Protein AF-0000000076654495 (afdb_homodimer)

InterPro domains:
  IPR011051 RmlC-like cupin domain superfamily [SSF51182] (75-151)
  IPR013096 Cupin 2, conserved barrel [PF07883] (81-146)
  IPR014710 RmlC-like jelly roll fold [G3DSA:2.60.120.10] (41-167)
  IPR047142 Oryzines biosynthesis cluster protein J/Cupin-domain-containing oxidoreductase virC-like [PTHR36156] (10-165)

Organism: Fusarium proliferatum (strain ET1) (NCBI:txid1227346)

Secondary structure (DSSP, 8-state):
----------EEEEEEE-TTS-EEEEEEEE-PPB-TT-TTS-EEEEEEEESBSSBPTTS-----TT------TBSEEEEEEEE-TT-EEEEEE-SEEEEEEEEESEEEEEETTS-EEEEETT-EEEEES-EEEEE--SSS-EEEEEEEEEBPPEE-TTS-EE------/----------EEEEEEE-TTS-EEEEEEEE-PPB-TT-TTS-EEEEEEEESBSSBPTTS-----TT------TBSEEEEEEEE-TT-EEEEEE-SEEEEEEEEESEEEEEETTS-EEEEETT-EEEEES-EEEEE--SSS-EEEEEEEEEBPPEE-TTS-EE------

Solvent-accessible surface area (backbone atoms only — not comparable to full-atom values): 17540 Å² total; per-residue (Å²): 124,77,76,77,79,61,74,69,49,47,46,37,45,36,40,29,61,51,89,86,66,43,23,40,74,48,87,70,43,65,47,69,47,32,41,93,65,39,73,77,31,48,24,32,31,63,77,48,76,38,70,41,44,46,29,71,55,79,59,84,80,80,85,60,80,78,53,80,91,70,55,33,54,35,12,31,27,33,35,35,43,32,34,24,53,72,31,72,43,72,75,29,18,50,54,26,37,32,41,33,36,27,70,34,47,39,37,34,43,34,31,77,65,67,55,70,46,78,46,40,53,67,23,35,35,44,39,32,39,40,41,30,27,40,34,19,86,46,89,47,52,20,34,34,40,37,41,29,31,10,20,50,79,52,62,43,91,87,63,52,65,63,67,67,48,61,87,129,123,77,76,77,80,62,75,70,48,47,45,38,43,35,40,28,60,49,88,86,66,44,22,40,75,47,85,68,44,64,46,69,49,30,42,91,66,40,73,76,30,49,26,31,30,63,78,49,76,37,70,40,44,45,29,72,56,80,60,82,79,79,84,58,79,78,52,81,93,72,56,32,56,34,12,30,26,33,34,35,43,31,33,23,54,72,30,70,44,72,75,30,18,51,55,26,37,34,41,34,38,26,70,33,46,40,38,34,45,34,30,77,65,67,55,72,44,80,46,41,53,67,25,33,36,44,38,32,40,40,41,31,27,40,35,20,85,47,89,48,54,19,33,35,38,36,40,29,30,8,21,51,79,50,62,43,90,87,63,51,65,63,68,68,48,62,86,128

Nearest PDB structures (foldseek):
  3es1-assembly1_A-2  TM=8.791E-01  e=3.802E-15  Novosphingobium aromaticivorans DSM 12444
  8x0v-assembly1_B  TM=8.809E-01  e=4.287E-14  Stachybotrys sp.
  8awo-assembly1_B  TM=8.068E-01  e=1.488E-06  Thermotoga maritima
  8awn-assembly1_A-2  TM=7.839E-01  e=9.451E-07  Thermotoga maritima
  4b29-assembly1_A  TM=6.593E-01  e=8.877E-05  Roseovarius nubinhibens ISM

Radius of gyration: 19.25 Å; Cα contacts (8 Å, |Δi|>4): 993; chains: 2; bounding box: 53×47×50 Å

Sequence (336 aa):
MASQISNSSPRLVRTTHDENGTSIFVPDTNVTPFQPFGPQGSGFNVFDVRQSVPVNNTDSVPSFENSLPRCPPKGSLFCMTQIQPGGKAPMHRTKSLDYAVVLSGEIVLGLDGGEERTVKQGEVIVQRGVNHSWENRGDVTCQIIFAMIGAETITLKDGTELEETVFQMASQISNSSPRLVRTTHDENGTSIFVPDTNVTPFQPFGPQGSGFNVFDVRQSVPVNNTDSVPSFENSLPRCPPKGSLFCMTQIQPGGKAPMHRTKSLDYAVVLSGEIVLGLDGGEERTVKQGEVIVQRGVNHSWENRGDVTCQIIFAMIGAETITLKDGTELEETVFQ

pLDDT: mean 92.4, std 10.88, range [29.44, 98.88]

Foldseek 3Di:
DQPPAFDFFDKDWDWAADPVRHIDTDDIDGFDWQDPPDGQAKTKGWRAAAQAPVGDRHDDGDDDPNDDDAHHQHIKTKMKMKGAAFYKDDWWWHQWWKKKAKQAAWKWKAAPVGDIDIHHHGGIDGDHRGGIMIGRNDSHIIMMIIMTHRHDFDADPVGDTDDTGHDD/DQPPAFDFFDKDWDWAADPVRHIDTDDIDGFDWQDPPDGQAKTKGWRAAAQAPVGDRHDDGDDDPNDDDAHHQHIKTKMKIKGAAFYKDDWWWHQWWKKKAKQAAWKWKAAPVGDIDIHHHGGIDGDHRGGIMIGRNDSHIIMMIIMTHRHDFDADPVGDTDDTGHDD

Structure (mmCIF, N/CA/C/O backbone):
data_AF-0000000076654495-model_v1
#
loop_
_entity.id
_entity.type
_entity.pdbx_description
1 polymer 'Cupin type-2 domain-containing protein'
#
loop_
_atom_site.group_PDB
_atom_site.id
_atom_site.type_symbol
_atom_site.label_atom_id
_atom_site.label_alt_id
_atom_site.label_comp_id
_atom_site.label_asym_id
_atom_site.label_entity_id
_atom_site.label_seq_id
_atom_site.pdbx_PDB_ins_code
_atom_site.Cartn_x
_atom_site.Cartn_y
_atom_site.Cartn_z
_atom_site.occupancy
_atom_site.B_iso_or_equiv
_atom_site.auth_seq_id
_atom_site.auth_comp_id
_atom_site.auth_asym_id
_atom_site.auth_atom_id
_atom_site.pdbx_PDB_model_num
ATOM 1 N N . MET A 1 1 ? 17.609 -16.781 21.328 1 29.44 1 MET A N 1
ATOM 2 C CA . MET A 1 1 ? 16.188 -17.031 21.609 1 29.44 1 MET A CA 1
ATOM 3 C C . MET A 1 1 ? 15.406 -17.172 20.297 1 29.44 1 MET A C 1
ATOM 5 O O . MET A 1 1 ? 15.648 -16.453 19.344 1 29.44 1 MET A O 1
ATOM 9 N N . ALA A 1 2 ? 14.992 -18.219 19.938 1 37.16 2 ALA A N 1
ATOM 10 C CA . ALA A 1 2 ? 14.273 -18.453 18.688 1 37.16 2 ALA A CA 1
ATOM 11 C C . ALA A 1 2 ? 13.281 -17.328 18.406 1 37.16 2 ALA A C 1
ATOM 13 O O . ALA A 1 2 ? 12.469 -16.984 19.281 1 37.16 2 ALA A O 1
ATOM 14 N N . SER A 1 3 ? 13.523 -16.344 17.719 1 47.88 3 SER A N 1
ATOM 15 C CA . SER A 1 3 ? 12.594 -15.25 17.453 1 47.88 3 SER A CA 1
ATOM 16 C C . SER A 1 3 ? 11.156 -15.75 17.375 1 47.88 3 SER A C 1
ATOM 18 O O . SER A 1 3 ? 10.859 -16.688 16.656 1 47.88 3 SER A O 1
ATOM 20 N N . GLN A 1 4 ? 10.547 -15.781 18.5 1 54.72 4 GLN A N 1
ATOM 21 C CA . GLN A 1 4 ? 9.188 -16.281 18.641 1 54.72 4 GLN A CA 1
ATOM 22 C C . GLN A 1 4 ? 8.344 -15.922 17.422 1 54.72 4 GLN A C 1
ATOM 24 O O . GLN A 1 4 ? 8.266 -14.758 17.031 1 54.72 4 GLN A O 1
ATOM 29 N N . ILE A 1 5 ? 8.062 -16.984 16.516 1 62.31 5 ILE A N 1
ATOM 30 C CA . ILE A 1 5 ? 7.199 -16.953 15.336 1 62.31 5 ILE A CA 1
ATOM 31 C C . ILE A 1 5 ? 5.793 -16.516 15.734 1 62.31 5 ILE A C 1
ATOM 33 O O . ILE A 1 5 ? 5.125 -17.203 16.516 1 62.31 5 ILE A O 1
ATOM 37 N N . SER A 1 6 ? 5.527 -15.258 15.805 1 77.44 6 SER A N 1
ATOM 38 C CA . SER A 1 6 ? 4.148 -14.867 16.062 1 77.44 6 SER A CA 1
ATOM 39 C C . SER A 1 6 ? 3.688 -13.789 15.078 1 77.44 6 SER A C 1
ATOM 41 O O . SER A 1 6 ? 4.512 -13.086 14.492 1 77.44 6 SER A O 1
ATOM 43 N N . ASN A 1 7 ? 2.379 -13.898 14.781 1 87.56 7 ASN A N 1
ATOM 44 C CA . ASN A 1 7 ? 1.748 -12.836 14 1 87.56 7 ASN A CA 1
ATOM 45 C C . ASN A 1 7 ? 1.621 -11.547 14.797 1 87.56 7 ASN A C 1
ATOM 47 O O . ASN A 1 7 ? 1.26 -11.57 15.977 1 87.56 7 ASN A O 1
ATOM 51 N N . SER A 1 8 ? 1.999 -10.477 14.219 1 91.75 8 SER A N 1
ATOM 52 C CA . SER A 1 8 ? 1.951 -9.18 14.883 1 91.75 8 SER A CA 1
ATOM 53 C C . SER A 1 8 ? 0.6 -8.508 14.688 1 91.75 8 SER A C 1
ATOM 55 O O . SER A 1 8 ? -0.154 -8.867 13.781 1 91.75 8 SER A O 1
ATOM 57 N N . SER A 1 9 ? 0.285 -7.637 15.586 1 94.5 9 SER A N 1
ATOM 58 C CA . SER A 1 9 ? -0.872 -6.75 15.516 1 94.5 9 SER A CA 1
ATOM 59 C C . SER A 1 9 ? -0.443 -5.297 15.328 1 94.5 9 SER A C 1
ATOM 61 O O . SER A 1 9 ? -0.328 -4.551 16.297 1 94.5 9 SER A O 1
ATOM 63 N N . PRO A 1 10 ? -0.268 -4.867 14.117 1 96.06 10 PRO A N 1
ATOM 64 C CA . PRO A 1 10 ? 0.253 -3.516 13.891 1 96.06 10 PRO A CA 1
ATOM 65 C C . PRO A 1 10 ? -0.703 -2.426 14.367 1 96.06 10 PRO A C 1
ATOM 67 O O . PRO A 1 10 ? -1.923 -2.602 14.312 1 96.06 10 PRO A O 1
ATOM 70 N N . ARG A 1 11 ? -0.113 -1.319 14.82 1 97.75 11 ARG A N 1
ATOM 71 C CA . ARG A 1 11 ? -0.888 -0.117 15.109 1 97.75 11 ARG A CA 1
ATOM 72 C C . ARG A 1 11 ? -1.428 0.509 13.828 1 97.75 11 ARG A C 1
ATOM 74 O O . ARG A 1 11 ? -0.693 0.664 12.852 1 97.75 11 ARG A O 1
ATOM 81 N N . LEU A 1 12 ? -2.727 0.824 13.852 1 96.81 12 LEU A N 1
ATOM 82 C CA . LEU A 1 12 ? -3.404 1.521 12.766 1 96.81 12 LEU A CA 1
ATOM 83 C C . LEU A 1 12 ? -3.773 2.941 13.18 1 96.81 12 LEU A C 1
ATOM 85 O O . LEU A 1 12 ? -4.488 3.143 14.164 1 96.81 12 LEU A O 1
ATOM 89 N N . VAL A 1 13 ? -3.221 3.916 12.484 1 98.06 13 VAL A N 1
ATOM 90 C CA . VAL A 1 13 ? -3.59 5.32 12.625 1 98.06 13 VAL A CA 1
ATOM 91 C C . VAL A 1 13 ? -4.582 5.703 11.523 1 98.06 13 VAL A C 1
ATOM 93 O O . VAL A 1 13 ? -4.285 5.566 10.336 1 98.06 13 VAL A O 1
ATOM 96 N N . ARG A 1 14 ? -5.758 6.125 11.891 1 97.06 14 ARG A N 1
ATOM 97 C CA . ARG A 1 14 ? -6.785 6.535 10.945 1 97.06 14 ARG A CA 1
ATOM 98 C C . ARG A 1 14 ? -7.16 8 11.141 1 97.06 14 ARG A C 1
ATOM 100 O O . ARG A 1 14 ? -7.293 8.461 12.273 1 97.06 14 ARG A O 1
ATOM 107 N N . THR A 1 15 ? -7.328 8.742 10.023 1 97.69 15 THR A N 1
ATOM 108 C CA . THR A 1 15 ? -7.766 10.125 10.086 1 97.69 15 THR A CA 1
ATOM 109 C C . THR A 1 15 ? -9.156 10.289 9.484 1 97.69 15 THR A C 1
ATOM 111 O O . THR A 1 15 ? -9.609 9.438 8.711 1 97.69 15 THR A O 1
ATOM 114 N N . THR A 1 16 ? -9.789 11.273 9.891 1 96.12 16 THR A N 1
ATOM 115 C CA . THR A 1 16 ? -11.102 11.648 9.383 1 96.12 16 THR A CA 1
ATOM 116 C C . THR A 1 16 ? -11.359 13.141 9.602 1 96.12 16 THR A C 1
ATOM 118 O O . THR A 1 16 ? -10.422 13.922 9.766 1 96.12 16 THR A O 1
ATOM 121 N N . HIS A 1 17 ? -12.602 13.523 9.477 1 96.06 17 HIS A N 1
ATOM 122 C CA . HIS A 1 17 ? -13.008 14.906 9.703 1 96.06 17 HIS A CA 1
ATOM 123 C C . HIS A 1 17 ? -14.086 14.992 10.781 1 96.06 17 HIS A C 1
ATOM 125 O O . HIS A 1 17 ? -14.906 14.086 10.914 1 96.06 17 HIS A O 1
ATOM 131 N N . ASP A 1 18 ? -14.086 16.078 11.453 1 94.5 18 ASP A N 1
ATOM 132 C CA . ASP A 1 18 ? -15.242 16.359 12.297 1 94.5 18 ASP A CA 1
ATOM 133 C C . ASP A 1 18 ? -16.344 17.062 11.508 1 94.5 18 ASP A C 1
ATOM 135 O O . ASP A 1 18 ? -16.234 17.219 10.281 1 94.5 18 ASP A O 1
ATOM 139 N N . GLU A 1 19 ? -17.359 17.469 12.141 1 91.56 19 GLU A N 1
ATOM 140 C CA . GLU A 1 19 ? -18.547 18.016 11.477 1 91.56 19 GLU A CA 1
ATOM 141 C C . GLU A 1 19 ? -18.219 19.328 10.773 1 91.56 19 GLU A C 1
ATOM 143 O O . GLU A 1 19 ? -18.922 19.734 9.836 1 91.56 19 GLU A O 1
ATOM 148 N N . ASN A 1 20 ? -17.188 20.047 11.211 1 92.75 20 ASN A N 1
ATOM 149 C CA . ASN A 1 20 ? -16.812 21.344 10.641 1 92.75 20 ASN A CA 1
ATOM 150 C C . ASN A 1 20 ? -15.781 21.188 9.531 1 92.75 20 ASN A C 1
ATOM 152 O O . ASN A 1 20 ? -15.312 22.188 8.977 1 92.75 20 ASN A O 1
ATOM 156 N N . GLY A 1 21 ? -15.336 19.984 9.258 1 94.19 21 GLY A N 1
ATOM 157 C CA . GLY A 1 21 ? -14.359 19.75 8.203 1 94.19 21 GLY A CA 1
ATOM 158 C C . GLY A 1 21 ? -12.93 19.781 8.703 1 94.19 21 GLY A C 1
ATOM 159 O O . GLY A 1 21 ? -11.984 19.703 7.91 1 94.19 21 GLY A O 1
ATOM 160 N N . THR A 1 22 ? -12.82 19.953 10.031 1 96.38 22 THR A N 1
ATOM 161 C CA . THR A 1 22 ? -11.492 19.891 10.633 1 96.38 22 THR A CA 1
ATOM 162 C C . THR A 1 22 ? -10.961 18.469 10.633 1 96.38 22 THR A C 1
ATOM 164 O O . THR A 1 22 ? -11.695 17.516 10.93 1 96.38 22 THR A O 1
ATOM 167 N N . SER A 1 23 ? -9.68 18.281 10.242 1 97.81 23 SER A N 1
ATOM 168 C CA . SER A 1 23 ? -9.062 16.953 10.242 1 97.81 23 SER A CA 1
ATOM 169 C C . SER A 1 23 ? -8.773 16.484 11.664 1 97.81 23 SER A C 1
ATOM 171 O O . SER A 1 23 ? -8.203 17.219 12.469 1 97.81 23 SER A O 1
ATOM 173 N N . ILE A 1 24 ? -9.148 15.273 11.922 1 97.31 24 ILE A N 1
ATOM 174 C CA . ILE A 1 24 ? -8.93 14.711 13.25 1 97.31 24 ILE A CA 1
ATOM 175 C C . ILE A 1 24 ? -8.484 13.258 13.125 1 97.31 24 ILE A C 1
ATOM 177 O O . ILE A 1 24 ? -8.617 12.648 12.055 1 97.31 24 ILE A O 1
ATOM 181 N N . PHE A 1 25 ? -7.895 12.742 14.25 1 97.5 25 PHE A N 1
ATOM 182 C CA . PHE A 1 25 ? -7.57 11.32 14.328 1 97.5 25 PHE A CA 1
ATOM 183 C C . PHE A 1 25 ? -8.742 10.531 14.906 1 97.5 25 PHE A C 1
ATOM 185 O O . PHE A 1 25 ? -9.43 11 15.812 1 97.5 25 PHE A O 1
ATOM 192 N N . VAL A 1 26 ? -8.938 9.375 14.344 1 93.62 26 VAL A N 1
ATOM 193 C CA . VAL A 1 26 ? -9.695 8.336 15.031 1 93.62 26 VAL A CA 1
ATOM 194 C C . VAL A 1 26 ? -8.812 7.645 16.062 1 93.62 26 VAL A C 1
ATOM 196 O O . VAL A 1 26 ? -7.59 7.594 15.914 1 93.62 26 VAL A O 1
ATOM 199 N N . PRO A 1 27 ? -9.438 7.211 17.219 1 93.5 27 PRO A N 1
ATOM 200 C CA . PRO A 1 27 ? -8.586 6.496 18.172 1 93.5 27 PRO A CA 1
ATOM 201 C C . PRO A 1 27 ? -7.816 5.348 17.531 1 93.5 27 PRO A C 1
ATOM 203 O O . PRO A 1 27 ? -8.391 4.547 16.797 1 93.5 27 PRO A O 1
ATOM 206 N N . ASP A 1 28 ? -6.527 5.301 17.859 1 95.44 28 ASP A N 1
ATOM 207 C CA . ASP A 1 28 ? -5.668 4.27 17.297 1 95.44 28 ASP A CA 1
ATOM 208 C C . ASP A 1 28 ? -6.105 2.879 17.75 1 95.44 28 ASP A C 1
ATOM 210 O O . ASP A 1 28 ? -6.633 2.719 18.859 1 95.44 28 ASP A O 1
ATOM 214 N N . THR A 1 29 ? -5.887 1.974 16.875 1 93.38 29 THR A N 1
ATOM 215 C CA . THR A 1 29 ? -6.152 0.585 17.234 1 93.38 29 THR A CA 1
ATOM 216 C C . THR A 1 29 ? -4.98 -0.309 16.844 1 93.38 29 THR A C 1
ATOM 218 O O . THR A 1 29 ? -4.188 0.044 15.961 1 93.38 29 THR A O 1
ATOM 221 N N . ASN A 1 30 ? -4.789 -1.384 17.625 1 95.38 30 ASN A N 1
ATOM 222 C CA . ASN A 1 30 ? -3.959 -2.5 17.172 1 95.38 30 ASN A CA 1
ATOM 223 C C . ASN A 1 30 ? -4.793 -3.578 16.484 1 95.38 30 ASN A C 1
ATOM 225 O O . ASN A 1 30 ? -5.715 -4.133 17.094 1 95.38 30 ASN A O 1
ATOM 229 N N . VAL A 1 31 ? -4.527 -3.828 15.242 1 94.06 31 VAL A N 1
ATOM 230 C CA . VAL A 1 31 ? -5.379 -4.727 14.469 1 94.06 31 VAL A CA 1
ATOM 231 C C . VAL A 1 31 ? -4.918 -6.172 14.664 1 94.06 31 VAL A C 1
ATOM 233 O O . VAL A 1 31 ? -3.832 -6.547 14.227 1 94.06 31 VAL A O 1
ATOM 236 N N . THR A 1 32 ? -5.734 -7.004 15.289 1 92.06 32 THR A N 1
ATOM 237 C CA . THR A 1 32 ? -5.438 -8.414 15.531 1 92.06 32 THR A CA 1
ATOM 238 C C . THR A 1 32 ? -5.574 -9.227 14.242 1 92.06 32 THR A C 1
ATOM 240 O O . THR A 1 32 ? -6.543 -9.062 13.5 1 92.06 32 THR A O 1
ATOM 243 N N . PRO A 1 33 ? -4.586 -10.047 13.992 1 92.56 33 PRO A N 1
ATOM 244 C CA . PRO A 1 33 ? -4.672 -10.844 12.766 1 92.56 33 PRO A CA 1
ATOM 245 C C . PRO A 1 33 ? -5.719 -11.953 12.859 1 92.56 33 PRO A C 1
ATOM 247 O O . PRO A 1 33 ? -5.91 -12.539 13.93 1 92.56 33 PRO A O 1
ATOM 250 N N . PHE A 1 34 ? -6.445 -12.133 11.75 1 92.44 34 PHE A N 1
ATOM 251 C CA . PHE A 1 34 ? -7.219 -13.352 11.547 1 92.44 34 PHE A CA 1
ATOM 252 C C . PHE A 1 34 ? -6.297 -14.539 11.266 1 92.44 34 PHE A C 1
ATOM 254 O O . PHE A 1 34 ? -5.508 -14.5 10.32 1 92.44 34 PHE A O 1
ATOM 261 N N . GLN A 1 35 ? -6.312 -15.594 12.039 1 89.62 35 GLN A N 1
ATOM 262 C CA . GLN A 1 35 ? -5.41 -16.734 11.953 1 89.62 35 GLN A CA 1
ATOM 263 C C . GLN A 1 35 ? -6.188 -18.047 11.852 1 89.62 35 GLN A C 1
ATOM 265 O O . GLN A 1 35 ? -6.172 -18.859 12.781 1 89.62 35 GLN A O 1
ATOM 270 N N . PRO A 1 36 ? -6.742 -18.297 10.688 1 85.31 36 PRO A N 1
ATOM 271 C CA . PRO A 1 36 ? -7.609 -19.469 10.539 1 85.31 36 PRO A CA 1
ATOM 272 C C . PRO A 1 36 ? -6.844 -20.781 10.633 1 85.31 36 PRO A C 1
ATOM 274 O O . PRO A 1 36 ? -7.449 -21.844 10.844 1 85.31 36 PRO A O 1
ATOM 277 N N . PHE A 1 37 ? -5.574 -20.812 10.516 1 83.5 37 PHE A N 1
ATOM 278 C CA . PHE A 1 37 ? -4.762 -22.016 10.555 1 83.5 37 PHE A CA 1
ATOM 279 C C . PHE A 1 37 ? -3.973 -22.094 11.859 1 83.5 37 PHE A C 1
ATOM 281 O O . PHE A 1 37 ? -2.922 -22.734 11.914 1 83.5 37 PHE A O 1
ATOM 288 N N . GLY A 1 38 ? -4.379 -21.359 12.797 1 82.38 38 GLY A N 1
ATOM 289 C CA . GLY A 1 38 ? -3.684 -21.328 14.078 1 82.38 38 GLY A CA 1
ATOM 290 C C . GLY A 1 38 ? -2.57 -20.297 14.133 1 82.38 38 GLY A C 1
ATOM 291 O O . GLY A 1 38 ? -2.246 -19.672 13.117 1 82.38 38 GLY A O 1
ATOM 292 N N . PRO A 1 39 ? -1.98 -20.141 15.328 1 77.12 39 PRO A N 1
ATOM 293 C CA . PRO A 1 39 ? -0.997 -19.078 15.523 1 77.12 39 PRO A CA 1
ATOM 294 C C . PRO A 1 39 ? 0.302 -19.312 14.758 1 77.12 39 PRO A C 1
ATOM 296 O O . PRO A 1 39 ? 1.087 -18.375 14.562 1 77.12 39 PRO A O 1
ATOM 299 N N . GLN A 1 40 ? 0.467 -20.516 14.344 1 79.06 40 GLN A N 1
ATOM 300 C CA . GLN A 1 40 ? 1.69 -20.859 13.625 1 79.06 40 GLN A CA 1
ATOM 301 C C . GLN A 1 40 ? 1.467 -20.812 12.109 1 79.06 40 GLN A C 1
ATOM 303 O O . GLN A 1 40 ? 2.41 -20.969 11.336 1 79.06 40 GLN A O 1
ATOM 308 N N . GLY A 1 41 ? 0.217 -20.516 11.773 1 85.88 41 GLY A N 1
ATOM 309 C CA . GLY A 1 41 ? -0.095 -20.391 10.359 1 85.88 41 GLY A CA 1
ATOM 310 C C . GLY A 1 41 ? -0.107 -18.953 9.883 1 85.88 41 GLY A C 1
ATOM 311 O O . GLY A 1 41 ? 0.258 -18.047 10.625 1 85.88 41 GLY A O 1
ATOM 312 N N . SER A 1 42 ? -0.441 -18.781 8.648 1 89.12 42 SER A N 1
ATOM 313 C CA . SER A 1 42 ? -0.515 -17.438 8.07 1 89.12 42 SER A CA 1
ATOM 314 C C . SER A 1 42 ? -1.578 -16.594 8.758 1 89.12 42 SER A C 1
ATOM 316 O O . SER A 1 42 ? -2.627 -17.109 9.156 1 89.12 42 SER A O 1
ATOM 318 N N . GLY A 1 43 ? -1.285 -15.406 9.062 1 93.38 43 GLY A N 1
ATOM 319 C CA . GLY A 1 43 ? -2.209 -14.43 9.625 1 93.38 43 GLY A CA 1
ATOM 320 C C . GLY A 1 43 ? -2.561 -13.32 8.656 1 93.38 43 GLY A C 1
ATOM 321 O O . GLY A 1 43 ? -1.756 -12.961 7.797 1 93.38 43 GLY A O 1
ATOM 322 N N . PHE A 1 44 ? -3.75 -12.805 8.844 1 94.31 44 PHE A N 1
ATOM 323 C CA . PHE A 1 44 ? -4.25 -11.758 7.957 1 94.31 44 PHE A CA 1
ATOM 324 C C . PHE A 1 44 ? -4.789 -10.578 8.758 1 94.31 44 PHE A C 1
ATOM 326 O O . PHE A 1 44 ? -5.602 -10.758 9.664 1 94.31 44 PHE A O 1
ATOM 333 N N . ASN A 1 45 ? -4.316 -9.414 8.531 1 94.75 45 ASN A N 1
ATOM 334 C CA . ASN A 1 45 ? -4.867 -8.172 9.047 1 94.75 45 ASN A CA 1
ATOM 335 C C . ASN A 1 45 ? -5.582 -7.371 7.961 1 94.75 45 ASN A C 1
ATOM 337 O O . ASN A 1 45 ? -5.004 -7.094 6.91 1 94.75 45 ASN A O 1
ATOM 341 N N . VAL A 1 46 ? -6.828 -7.051 8.133 1 95.94 46 VAL A N 1
ATOM 342 C CA . VAL A 1 46 ? -7.539 -6.156 7.227 1 95.94 46 VAL A CA 1
ATOM 343 C C . VAL A 1 46 ? -7.672 -4.773 7.863 1 95.94 46 VAL A C 1
ATOM 345 O O . VAL A 1 46 ? -8.219 -4.637 8.961 1 95.94 46 VAL A O 1
ATOM 348 N N . PHE A 1 47 ? -7.188 -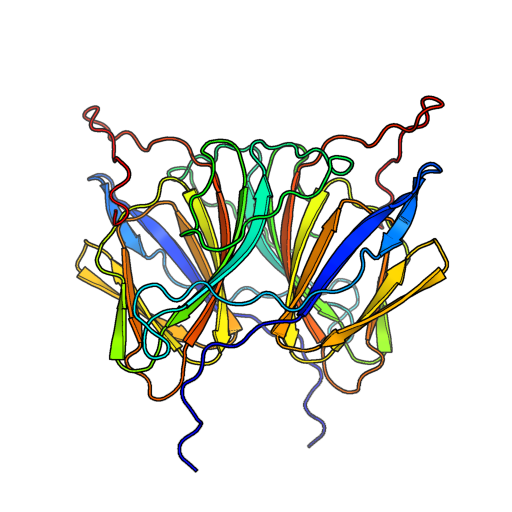3.75 7.191 1 95.62 47 PHE A N 1
ATOM 349 C CA . PHE A 1 47 ? -7.141 -2.406 7.758 1 95.62 47 PHE A CA 1
ATOM 350 C C . PHE A 1 47 ? -8.289 -1.557 7.227 1 95.62 47 PHE A C 1
ATOM 352 O O . PHE A 1 47 ? -8.789 -0.667 7.922 1 95.62 47 PHE A O 1
ATOM 359 N N . ASP A 1 48 ? -8.711 -1.759 5.961 1 95.94 48 ASP A N 1
ATOM 360 C CA . ASP A 1 48 ? -9.758 -0.962 5.328 1 95.94 48 ASP A CA 1
ATOM 361 C C . ASP A 1 48 ? -10.312 -1.663 4.09 1 95.94 48 ASP A C 1
ATOM 363 O O . ASP A 1 48 ? -9.57 -2.35 3.379 1 95.94 48 ASP A O 1
ATOM 367 N N . VAL A 1 49 ? -11.562 -1.534 3.82 1 95.81 49 VAL A N 1
ATOM 368 C CA . VAL A 1 49 ? -12.234 -2.027 2.621 1 95.81 49 VAL A CA 1
ATOM 369 C C . VAL A 1 49 ? -13.164 -0.951 2.07 1 95.81 49 VAL A C 1
ATOM 371 O O . VAL A 1 49 ? -13.961 -0.375 2.812 1 95.81 49 VAL A O 1
ATOM 374 N N . ARG A 1 50 ? -13.023 -0.672 0.802 1 96.19 50 ARG A N 1
ATOM 375 C CA . ARG A 1 50 ? -13.93 0.242 0.114 1 96.19 50 ARG A CA 1
ATOM 376 C C . ARG A 1 50 ? -14.602 -0.441 -1.071 1 96.19 50 ARG A C 1
ATOM 378 O O . ARG A 1 50 ? -13.938 -1.104 -1.871 1 96.19 50 ARG A O 1
ATOM 385 N N . GLN A 1 51 ? -15.891 -0.174 -1.232 1 95.06 51 GLN A N 1
ATOM 386 C CA . GLN A 1 51 ? -16.688 -0.933 -2.193 1 95.06 51 GLN A CA 1
ATOM 387 C C . GLN A 1 51 ? -16.531 -0.359 -3.6 1 95.06 51 GLN A C 1
ATOM 389 O O . GLN A 1 51 ? -16.766 -1.061 -4.59 1 95.06 51 GLN A O 1
ATOM 394 N N . SER A 1 52 ? -16.219 0.906 -3.633 1 96.75 52 SER A N 1
ATOM 395 C CA . SER A 1 52 ? -16.109 1.543 -4.941 1 96.75 52 SER A CA 1
ATOM 396 C C . SER A 1 52 ? -15.094 2.676 -4.922 1 96.75 52 SER A C 1
ATOM 398 O O . SER A 1 52 ? -14.758 3.197 -3.857 1 96.75 52 SER A O 1
ATOM 400 N N . VAL A 1 53 ? -14.555 3.014 -6.039 1 98.25 53 VAL A N 1
ATOM 401 C CA . VAL A 1 53 ? -13.688 4.156 -6.309 1 98.25 53 VAL A CA 1
ATOM 402 C C . VAL A 1 53 ? -14.328 5.051 -7.367 1 98.25 53 VAL A C 1
ATOM 404 O O . VAL A 1 53 ? -14.75 4.57 -8.422 1 98.25 53 VAL A O 1
ATOM 407 N N . PRO A 1 54 ? -14.484 6.32 -7.176 1 98.25 54 PRO A N 1
ATOM 408 C CA . PRO A 1 54 ? -13.898 7.078 -6.07 1 98.25 54 PRO A CA 1
ATOM 409 C C . PRO A 1 54 ? -14.547 6.758 -4.723 1 98.25 54 PRO A C 1
ATOM 411 O O . PRO A 1 54 ? -15.742 6.453 -4.664 1 98.25 54 PRO A O 1
ATOM 414 N N . VAL A 1 55 ? -13.734 6.867 -3.68 1 97.69 55 VAL A N 1
ATOM 415 C CA . VAL A 1 55 ? -14.18 6.512 -2.336 1 97.69 55 VAL A CA 1
ATOM 416 C C . VAL A 1 55 ? -14.875 7.707 -1.686 1 97.69 55 VAL A C 1
ATOM 418 O O . VAL A 1 55 ? -14.633 8.852 -2.07 1 97.69 55 VAL A O 1
ATOM 421 N N . ASN A 1 56 ? -15.75 7.363 -0.791 1 96 56 ASN A N 1
ATOM 422 C CA . ASN A 1 56 ? -16.297 8.352 0.128 1 96 56 ASN A CA 1
ATOM 423 C C . ASN A 1 56 ? -15.508 8.414 1.429 1 96 56 ASN A C 1
ATOM 425 O O . ASN A 1 56 ? -15.5 7.453 2.201 1 96 56 ASN A O 1
ATOM 429 N N . ASN A 1 57 ? -14.93 9.555 1.738 1 96.25 57 ASN A N 1
ATOM 430 C CA . ASN A 1 57 ? -14.039 9.695 2.889 1 96.25 57 ASN A CA 1
ATOM 431 C C . ASN A 1 57 ? -14.805 10.148 4.133 1 96.25 57 ASN A C 1
ATOM 433 O O . ASN A 1 57 ? -14.203 10.391 5.18 1 96.25 57 ASN A O 1
ATOM 437 N N . THR A 1 58 ? -16.047 10.266 4.031 1 92.75 58 THR A N 1
ATOM 438 C CA . THR A 1 58 ? -16.797 10.727 5.191 1 92.75 58 THR A CA 1
ATOM 439 C C . THR A 1 58 ? -17.703 9.625 5.73 1 92.75 58 THR A C 1
ATOM 441 O O . THR A 1 58 ? -18.406 9.812 6.723 1 92.75 58 THR A O 1
ATOM 444 N N . ASP A 1 59 ? -17.641 8.547 5.051 1 89.5 59 ASP A N 1
ATOM 445 C CA . ASP A 1 59 ? -18.469 7.434 5.508 1 89.5 59 ASP A CA 1
ATOM 446 C C . ASP A 1 59 ? -17.922 6.844 6.809 1 89.5 59 ASP A C 1
ATOM 448 O O . ASP A 1 59 ? -16.797 7.152 7.219 1 89.5 59 ASP A O 1
ATOM 452 N N . SER A 1 60 ? -18.828 6.121 7.469 1 85.81 60 SER A N 1
ATOM 453 C CA . SER A 1 60 ? -18.375 5.414 8.664 1 85.81 60 SER A CA 1
ATOM 454 C C . SER A 1 60 ? -17.391 4.301 8.32 1 85.81 60 SER A C 1
ATOM 456 O O . SER A 1 60 ? -17.469 3.725 7.23 1 85.81 60 SER A O 1
ATOM 458 N N . VAL A 1 61 ? -16.5 4.094 9.188 1 74.44 61 VAL A N 1
ATOM 459 C CA . VAL A 1 61 ? -15.477 3.062 9 1 74.44 61 VAL A CA 1
ATOM 460 C C . VAL A 1 61 ? -16.047 1.696 9.367 1 74.44 61 VAL A C 1
ATOM 462 O O . VAL A 1 61 ? -16.469 1.477 10.508 1 74.44 61 VAL A O 1
ATOM 465 N N . PRO A 1 62 ? -16.109 0.875 8.344 1 70.81 62 PRO A N 1
ATOM 466 C CA . PRO A 1 62 ? -16.625 -0.454 8.695 1 70.81 62 PRO A CA 1
ATOM 467 C C . PRO A 1 62 ? -15.625 -1.265 9.523 1 70.81 62 PRO A C 1
ATOM 469 O O . PRO A 1 62 ? -14.438 -0.919 9.586 1 70.81 62 PRO A O 1
ATOM 472 N N . SER A 1 63 ? -16.203 -2.213 10.359 1 72.94 63 SER A N 1
ATOM 473 C CA . SER A 1 63 ? -15.359 -3.234 10.969 1 72.94 63 SER A CA 1
ATOM 474 C C . SER A 1 63 ? -15.078 -4.379 10 1 72.94 63 SER A C 1
ATOM 476 O O . SER A 1 63 ? -15.977 -4.801 9.266 1 72.94 63 SER A O 1
ATOM 478 N N . PHE A 1 64 ? -13.914 -4.758 9.859 1 75.19 64 PHE A N 1
ATOM 479 C CA . PHE A 1 64 ? -13.531 -5.805 8.922 1 75.19 64 PHE A CA 1
ATOM 480 C C . PHE A 1 64 ? -12.977 -7.016 9.664 1 75.19 64 PHE A C 1
ATOM 482 O O . PHE A 1 64 ? -12.203 -7.793 9.102 1 75.19 64 PHE A O 1
ATOM 489 N N . GLU A 1 65 ? -13.344 -7.301 10.75 1 69.31 65 GLU A N 1
ATOM 490 C CA . GLU A 1 65 ? -12.711 -8.312 11.586 1 69.31 65 GLU A CA 1
ATOM 491 C C . GLU A 1 65 ? -12.984 -9.719 11.062 1 69.31 65 GLU A C 1
ATOM 493 O O . GLU A 1 65 ? -14.047 -9.977 10.492 1 69.31 65 GLU A O 1
ATOM 498 N N . ASN A 1 66 ? -11.844 -10.602 11.062 1 72.69 66 ASN A N 1
ATOM 499 C CA . ASN A 1 66 ? -11.883 -12.055 11.016 1 72.69 66 ASN A CA 1
ATOM 500 C C . ASN A 1 66 ? -12.266 -12.562 9.633 1 72.69 66 ASN A C 1
ATOM 502 O O . ASN A 1 66 ? -13.094 -13.469 9.5 1 72.69 66 ASN A O 1
ATOM 506 N N . SER A 1 67 ? -11.914 -11.844 8.602 1 77.12 67 SER A N 1
ATOM 507 C CA . SER A 1 67 ? -12.203 -12.336 7.262 1 77.12 67 SER A CA 1
ATOM 508 C C . SER A 1 67 ? -10.945 -12.375 6.406 1 77.12 67 SER A C 1
ATOM 510 O O . SER A 1 67 ? -9.992 -11.633 6.66 1 77.12 67 SER A O 1
ATOM 512 N N . LEU A 1 68 ? -10.945 -13.367 5.434 1 85.62 68 LEU A N 1
ATOM 513 C CA . LEU A 1 68 ? -9.922 -13.336 4.391 1 85.62 68 LEU A CA 1
ATOM 514 C C . LEU A 1 68 ? -10.078 -12.102 3.51 1 85.62 68 LEU A C 1
ATOM 516 O O . LEU A 1 68 ? -11.195 -11.703 3.191 1 85.62 68 LEU A O 1
ATOM 520 N N . PRO A 1 69 ? -8.984 -11.516 3.225 1 90.31 69 PRO A N 1
ATOM 521 C CA . PRO A 1 69 ? -9.086 -10.344 2.354 1 90.31 69 PRO A CA 1
ATOM 522 C C . PRO A 1 69 ? -9.688 -10.672 0.988 1 90.31 69 PRO A C 1
ATOM 524 O O . PRO A 1 69 ? -9.164 -11.523 0.268 1 90.31 69 PRO A O 1
ATOM 527 N N . ARG A 1 70 ? -10.727 -10.023 0.675 1 91.12 70 ARG A N 1
ATOM 528 C CA . ARG A 1 70 ? -11.367 -10.094 -0.632 1 91.12 70 ARG A CA 1
ATOM 529 C C . ARG A 1 70 ? -11.602 -8.695 -1.201 1 91.12 70 ARG A C 1
ATOM 531 O O . ARG A 1 70 ? -12.391 -7.922 -0.648 1 91.12 70 ARG A O 1
ATOM 538 N N . CYS A 1 71 ? -11.008 -8.445 -2.258 1 95.38 71 CYS A N 1
ATOM 539 C CA . CYS A 1 71 ? -11.109 -7.117 -2.855 1 95.38 71 CYS A CA 1
ATOM 540 C C . CYS A 1 71 ? -12.453 -6.938 -3.549 1 95.38 71 CYS A C 1
ATOM 542 O O . CYS A 1 71 ? -12.836 -7.742 -4.402 1 95.38 71 CYS A O 1
ATOM 544 N N . PRO A 1 72 ? -13.219 -5.898 -3.217 1 95.19 72 PRO A N 1
ATOM 545 C CA . PRO A 1 72 ? -14.406 -5.605 -4.023 1 95.19 72 PRO A CA 1
ATOM 546 C C . PRO A 1 72 ? -14.062 -5.305 -5.484 1 95.19 72 PRO A C 1
ATOM 548 O O . PRO A 1 72 ? -13.086 -4.613 -5.762 1 95.19 72 PRO A O 1
ATOM 551 N N . PRO A 1 73 ? -14.859 -5.758 -6.41 1 96.12 73 PRO A N 1
ATOM 552 C CA . PRO A 1 73 ? -14.523 -5.664 -7.832 1 96.12 73 PRO A CA 1
ATOM 553 C C . PRO A 1 73 ? -14.344 -4.223 -8.305 1 96.12 73 PRO A C 1
ATOM 555 O O . PRO A 1 73 ? -13.617 -3.969 -9.266 1 96.12 73 PRO A O 1
ATOM 558 N N . LYS A 1 74 ? -14.984 -3.299 -7.688 1 97.81 74 LYS A N 1
ATOM 559 C CA . LYS A 1 74 ? -14.891 -1.901 -8.102 1 97.81 74 LYS A CA 1
ATOM 560 C C . LYS A 1 74 ? -14.258 -1.047 -7.008 1 97.81 74 LYS A C 1
ATOM 562 O O . LYS A 1 74 ? -14.375 0.18 -7.023 1 97.81 74 LYS A O 1
ATOM 567 N N . GLY A 1 75 ? -13.719 -1.723 -6.047 1 97.88 75 GLY A N 1
ATOM 568 C CA . GLY A 1 75 ? -13.25 -1.013 -4.867 1 97.88 75 GLY A CA 1
ATOM 569 C C . GLY A 1 75 ? -11.789 -1.267 -4.559 1 97.88 75 GLY A C 1
ATOM 570 O O . GLY A 1 75 ? -10.961 -1.37 -5.469 1 97.88 75 GLY A O 1
ATOM 571 N N . SER A 1 76 ? -11.453 -1.192 -3.27 1 97.69 76 SER A N 1
ATOM 572 C CA . SER A 1 76 ? -10.086 -1.386 -2.793 1 97.69 76 SER A CA 1
ATOM 573 C C . SER A 1 76 ? -10.07 -2.057 -1.424 1 97.69 76 SER A C 1
ATOM 575 O O . SER A 1 76 ? -11.055 -2.004 -0.689 1 97.69 76 SER A O 1
ATOM 577 N N . LEU A 1 77 ? -9.031 -2.74 -1.116 1 97.25 77 LEU A N 1
ATOM 578 C CA . LEU A 1 77 ? -8.805 -3.41 0.159 1 97.25 77 LEU A CA 1
ATOM 579 C C . LEU A 1 77 ? -7.359 -3.229 0.62 1 97.25 77 LEU A C 1
ATOM 581 O O . LEU A 1 77 ? -6.426 -3.383 -0.172 1 97.25 77 LEU A O 1
ATOM 585 N N . PHE A 1 78 ? -7.145 -2.803 1.864 1 97.5 78 PHE A N 1
ATOM 586 C CA . PHE A 1 78 ? -5.84 -2.617 2.488 1 97.5 78 PHE A CA 1
ATOM 587 C C . PHE A 1 78 ? -5.621 -3.641 3.596 1 97.5 78 PHE A C 1
ATOM 589 O O . PHE A 1 78 ? -6.395 -3.705 4.551 1 97.5 78 PHE A O 1
ATOM 596 N N . CYS A 1 79 ? -4.523 -4.441 3.414 1 97.44 79 CYS A N 1
ATOM 597 C CA . CYS A 1 79 ? -4.352 -5.539 4.359 1 97.44 79 CYS A CA 1
ATOM 598 C C . CYS A 1 79 ? -2.883 -5.918 4.496 1 97.44 79 CYS A C 1
ATOM 600 O O . CYS A 1 79 ? -2.031 -5.375 3.789 1 97.44 79 CYS A O 1
ATOM 602 N N . MET A 1 80 ? -2.615 -6.758 5.461 1 96.94 80 MET A N 1
ATOM 603 C CA . MET A 1 80 ? -1.31 -7.383 5.648 1 96.94 80 MET A CA 1
ATOM 604 C C . MET A 1 80 ? -1.443 -8.898 5.758 1 96.94 80 MET A C 1
ATOM 606 O O . MET A 1 80 ? -2.359 -9.398 6.414 1 96.94 80 MET A O 1
ATOM 610 N N . THR A 1 81 ? -0.592 -9.609 5.125 1 96.62 81 THR A N 1
ATOM 611 C CA . THR A 1 81 ? -0.451 -11.055 5.258 1 96.62 81 THR A CA 1
ATOM 612 C C . THR A 1 81 ? 0.857 -11.406 5.957 1 96.62 81 THR A C 1
ATOM 614 O O . THR A 1 81 ? 1.909 -10.852 5.637 1 96.62 81 THR A O 1
ATOM 617 N N . GLN A 1 82 ? 0.757 -12.227 6.895 1 96.81 82 GLN A N 1
ATOM 618 C CA . GLN A 1 82 ? 1.915 -12.742 7.617 1 96.81 82 GLN A CA 1
ATOM 619 C C . GLN A 1 82 ? 2.092 -14.242 7.379 1 96.81 82 GLN A C 1
ATOM 621 O O . GLN A 1 82 ? 1.217 -15.039 7.727 1 96.81 82 GLN A O 1
ATOM 626 N N . ILE A 1 83 ? 3.16 -14.586 6.754 1 96.19 83 ILE A N 1
ATOM 627 C CA . ILE A 1 83 ? 3.426 -15.977 6.402 1 96.19 83 ILE A CA 1
ATOM 628 C C . ILE A 1 83 ? 4.609 -16.5 7.215 1 96.19 83 ILE A C 1
ATOM 630 O O . ILE A 1 83 ? 5.723 -15.977 7.102 1 96.19 83 ILE A O 1
ATOM 634 N N . GLN A 1 84 ? 4.418 -17.531 7.996 1 95.12 84 GLN A N 1
ATOM 635 C CA . GLN A 1 84 ? 5.438 -18.094 8.875 1 95.12 84 GLN A CA 1
ATOM 636 C C . GLN A 1 84 ? 6.473 -18.891 8.086 1 95.12 84 GLN A C 1
ATOM 638 O O . GLN A 1 84 ? 6.242 -19.234 6.926 1 95.12 84 GLN A O 1
ATOM 643 N N . PRO A 1 85 ? 7.652 -19.078 8.75 1 94.81 85 PRO A N 1
ATOM 644 C CA . PRO A 1 85 ? 8.633 -19.938 8.086 1 94.81 85 PRO A CA 1
ATOM 645 C C . PRO A 1 85 ? 8.047 -21.281 7.648 1 94.81 85 PRO A C 1
ATOM 647 O O . PRO A 1 85 ? 7.387 -21.953 8.438 1 94.81 85 PRO A O 1
ATOM 650 N N . GLY A 1 86 ? 8.281 -21.562 6.395 1 93.94 86 GLY A N 1
ATOM 651 C CA . GLY A 1 86 ? 7.746 -22.797 5.844 1 93.94 86 GLY A CA 1
ATOM 652 C C . GLY A 1 86 ? 6.324 -22.656 5.34 1 93.94 86 GLY A C 1
ATOM 653 O O . GLY A 1 86 ? 5.793 -23.562 4.691 1 93.94 86 GLY A O 1
ATOM 654 N N . GLY A 1 87 ? 5.672 -21.531 5.613 1 94.12 87 GLY A N 1
ATOM 655 C CA . GLY A 1 87 ? 4.305 -21.297 5.18 1 94.12 87 GLY A CA 1
ATOM 656 C C . GLY A 1 87 ? 4.184 -21.062 3.686 1 94.12 87 GLY A C 1
ATOM 657 O O . GLY A 1 87 ? 5.133 -20.609 3.043 1 94.12 87 GLY A O 1
ATOM 658 N N . LYS A 1 88 ? 2.912 -21.375 3.176 1 93.44 88 LYS A N 1
ATOM 659 C CA . LYS A 1 88 ? 2.654 -21.234 1.746 1 93.44 88 LYS A CA 1
ATOM 660 C C . LYS A 1 88 ? 1.222 -20.781 1.488 1 93.44 88 LYS A C 1
ATOM 662 O O . LYS A 1 88 ? 0.325 -21.047 2.291 1 93.44 88 LYS A O 1
ATOM 667 N N . ALA A 1 89 ? 1.033 -20 0.487 1 93.19 89 ALA A N 1
ATOM 668 C CA . ALA A 1 89 ? -0.258 -19.812 -0.165 1 93.19 89 ALA A CA 1
ATOM 669 C C . ALA A 1 89 ? -0.287 -20.469 -1.54 1 93.19 89 ALA A C 1
ATOM 671 O O . ALA A 1 89 ? 0.54 -20.156 -2.4 1 93.19 89 ALA A O 1
ATOM 672 N N . PRO A 1 90 ? -1.172 -21.391 -1.71 1 94.06 90 PRO A N 1
ATOM 673 C CA . PRO A 1 90 ? -1.194 -22.125 -2.977 1 94.06 90 PRO A CA 1
ATOM 674 C C . PRO A 1 90 ? -1.491 -21.219 -4.176 1 94.06 90 PRO A C 1
ATOM 676 O O . PRO A 1 90 ? -1.898 -20.078 -4 1 94.06 90 PRO A O 1
ATOM 679 N N . MET A 1 91 ? -1.234 -21.812 -5.375 1 96.56 91 MET A N 1
ATOM 680 C CA . MET A 1 91 ? -1.488 -21.125 -6.633 1 96.56 91 MET A CA 1
ATOM 681 C C . MET A 1 91 ? -2.943 -20.672 -6.73 1 96.56 91 MET A C 1
ATOM 683 O O . MET A 1 91 ? -3.855 -21.469 -6.516 1 96.56 91 MET A O 1
ATOM 687 N N . HIS A 1 92 ? -3.186 -19.359 -7.008 1 96.5 92 HIS A N 1
ATOM 688 C CA . HIS A 1 92 ? -4.527 -18.797 -7.125 1 96.5 92 HIS A CA 1
ATOM 689 C C . HIS A 1 92 ? -4.508 -17.469 -7.891 1 96.5 92 HIS A C 1
ATOM 691 O O . HIS A 1 92 ? -3.447 -16.875 -8.07 1 96.5 92 HIS A O 1
ATOM 697 N N . ARG A 1 93 ? -5.668 -17.094 -8.398 1 96.38 93 ARG A N 1
ATOM 698 C CA . ARG A 1 93 ? -5.832 -15.836 -9.109 1 96.38 93 ARG A CA 1
ATOM 699 C C . ARG A 1 93 ? -6.828 -14.93 -8.398 1 96.38 93 ARG A C 1
ATOM 701 O O . ARG A 1 93 ? -7.902 -15.375 -7.992 1 96.38 93 ARG A O 1
ATOM 708 N N . THR A 1 94 ? -6.387 -13.719 -8.156 1 94.56 94 THR A N 1
ATOM 709 C CA . THR A 1 94 ? -7.289 -12.672 -7.699 1 94.56 94 THR A CA 1
ATOM 710 C C . THR A 1 94 ? -7.723 -11.781 -8.867 1 94.56 94 THR A C 1
ATOM 712 O O . THR A 1 94 ? -6.98 -11.633 -9.844 1 94.56 94 THR A O 1
ATOM 715 N N . LYS A 1 95 ? -8.914 -11.234 -8.82 1 95.69 95 LYS A N 1
ATOM 716 C CA . LYS A 1 95 ? -9.359 -10.234 -9.789 1 95.69 95 LYS A CA 1
ATOM 717 C C . LYS A 1 95 ? -9.094 -8.82 -9.281 1 95.69 95 LYS A C 1
ATOM 719 O O . LYS A 1 95 ? -10.031 -8.047 -9.07 1 95.69 95 LYS A O 1
ATOM 724 N N . SER A 1 96 ? -7.895 -8.508 -9.133 1 98.19 96 SER A N 1
ATOM 725 C CA . SER A 1 96 ? -7.422 -7.23 -8.609 1 98.19 96 SER A CA 1
ATOM 726 C C . SER A 1 96 ? -6.027 -6.902 -9.125 1 98.19 96 SER A C 1
ATOM 728 O O . SER A 1 96 ? -5.32 -7.785 -9.617 1 98.19 96 SER A O 1
ATOM 730 N N . LEU A 1 97 ? -5.711 -5.652 -9.203 1 98.06 97 LEU A N 1
ATOM 731 C CA . LEU A 1 97 ? -4.336 -5.168 -9.188 1 98.06 97 LEU A CA 1
ATOM 732 C C . LEU A 1 97 ? -3.826 -5.02 -7.758 1 98.06 97 LEU A C 1
ATOM 734 O O . LEU A 1 97 ? -4.418 -4.293 -6.957 1 98.06 97 LEU A O 1
ATOM 738 N N . ASP A 1 98 ? -2.762 -5.734 -7.367 1 98.75 98 ASP A N 1
ATOM 739 C CA . ASP A 1 98 ? -2.252 -5.684 -6 1 98.75 98 ASP A CA 1
ATOM 740 C C . ASP A 1 98 ? -0.936 -4.91 -5.934 1 98.75 98 ASP A C 1
ATOM 742 O O . ASP A 1 98 ? 0.051 -5.305 -6.559 1 98.75 98 ASP A O 1
ATOM 746 N N . TYR A 1 99 ? -0.931 -3.799 -5.242 1 98.88 99 TYR A N 1
ATOM 747 C CA . TYR A 1 99 ? 0.286 -3.129 -4.801 1 98.88 99 TYR A CA 1
ATOM 748 C C . TYR A 1 99 ? 0.808 -3.74 -3.506 1 98.88 99 TYR A C 1
ATOM 750 O O . TYR A 1 99 ? 0.075 -3.834 -2.518 1 98.88 99 TYR A O 1
ATOM 758 N N . ALA A 1 100 ? 2.068 -4.141 -3.49 1 98.88 100 ALA A N 1
ATOM 759 C CA . ALA A 1 100 ? 2.559 -4.809 -2.287 1 98.88 100 ALA A CA 1
ATOM 760 C C . ALA A 1 100 ? 3.99 -4.387 -1.97 1 98.88 100 ALA A C 1
ATOM 762 O O . ALA A 1 100 ? 4.738 -3.99 -2.865 1 98.88 100 ALA A O 1
ATOM 763 N N . VAL A 1 101 ? 4.352 -4.469 -0.764 1 98.81 101 VAL A N 1
ATOM 764 C CA . VAL A 1 101 ? 5.719 -4.289 -0.29 1 98.81 101 VAL A CA 1
ATOM 765 C C . VAL A 1 101 ? 6.016 -5.285 0.832 1 98.81 101 VAL A C 1
ATOM 767 O O . VAL A 1 101 ? 5.16 -5.535 1.687 1 98.81 101 VAL A O 1
ATOM 770 N N . VAL A 1 102 ? 7.195 -5.836 0.821 1 98.62 102 VAL A N 1
ATOM 771 C CA . VAL A 1 102 ? 7.629 -6.715 1.903 1 98.62 102 VAL A CA 1
ATOM 772 C C . VAL A 1 102 ? 8.18 -5.883 3.059 1 98.62 102 VAL A C 1
ATOM 774 O O . VAL A 1 102 ? 9.18 -5.18 2.902 1 98.62 102 VAL A O 1
ATOM 777 N N . LEU A 1 103 ? 7.535 -5.992 4.188 1 97.75 103 LEU A N 1
ATOM 778 C CA . LEU A 1 103 ? 7.91 -5.211 5.359 1 97.75 103 LEU A CA 1
ATOM 779 C C . LEU A 1 103 ? 9.039 -5.891 6.129 1 97.75 103 LEU A C 1
ATOM 781 O O . LEU A 1 103 ? 9.898 -5.219 6.699 1 97.75 103 LEU A O 1
ATOM 785 N N . SER A 1 104 ? 8.961 -7.172 6.238 1 96.75 104 SER A N 1
ATOM 786 C CA . SER A 1 104 ? 9.953 -7.988 6.934 1 96.75 104 SER A CA 1
ATOM 787 C C . SER A 1 104 ? 10.102 -9.352 6.273 1 96.75 104 SER A C 1
ATOM 789 O O . SER A 1 104 ? 9.148 -9.875 5.691 1 96.75 104 SER A O 1
ATOM 791 N N . GLY A 1 105 ? 11.352 -9.93 6.418 1 97 105 GLY A N 1
ATOM 792 C CA . GLY A 1 105 ? 11.617 -11.227 5.812 1 97 105 GLY A CA 1
ATOM 793 C C . GLY A 1 105 ? 11.727 -11.172 4.301 1 97 105 GLY A C 1
ATOM 794 O O . GLY A 1 105 ? 12.195 -10.18 3.746 1 97 105 GLY A O 1
ATOM 795 N N . GLU A 1 106 ? 11.523 -12.312 3.748 1 98.25 106 GLU A N 1
ATOM 796 C CA . GLU A 1 106 ? 11.492 -12.477 2.297 1 98.25 106 GLU A CA 1
ATOM 797 C C . GLU A 1 106 ? 10.453 -13.508 1.875 1 98.25 106 GLU A C 1
ATOM 799 O O . GLU A 1 106 ? 10.008 -14.32 2.691 1 98.25 106 GLU A O 1
ATOM 804 N N . ILE A 1 107 ? 10.047 -13.445 0.611 1 98.56 107 ILE A N 1
ATOM 805 C CA . ILE A 1 107 ? 9 -14.336 0.112 1 98.56 107 ILE A CA 1
ATOM 806 C C . ILE A 1 107 ? 9.32 -14.75 -1.321 1 98.56 107 ILE A C 1
ATOM 808 O O . ILE A 1 107 ? 9.844 -13.953 -2.107 1 98.56 107 ILE A O 1
ATOM 812 N N . VAL A 1 108 ? 9.047 -15.938 -1.614 1 98.88 108 VAL A N 1
ATOM 813 C CA . VAL A 1 108 ? 9.117 -16.406 -2.992 1 98.88 108 VAL A CA 1
ATOM 814 C C . VAL A 1 108 ? 7.762 -16.25 -3.67 1 98.88 108 VAL A C 1
ATOM 816 O O . VAL A 1 108 ? 6.762 -16.797 -3.207 1 98.88 108 VAL A O 1
ATOM 819 N N . LEU A 1 109 ? 7.734 -15.469 -4.707 1 98.88 109 LEU A N 1
ATOM 820 C CA . LEU A 1 109 ? 6.578 -15.312 -5.586 1 98.88 109 LEU A CA 1
ATOM 821 C C . LEU A 1 109 ? 6.695 -16.234 -6.801 1 98.88 109 LEU A C 1
ATOM 823 O O . LEU A 1 109 ? 7.621 -16.094 -7.602 1 98.88 109 LEU A O 1
ATOM 827 N N . GLY A 1 110 ? 5.773 -17.172 -6.914 1 98.75 110 GLY A N 1
ATOM 828 C CA . GLY A 1 110 ? 5.738 -18.078 -8.047 1 98.75 110 GLY A CA 1
ATOM 829 C C . GLY A 1 110 ? 4.59 -17.797 -9 1 98.75 110 G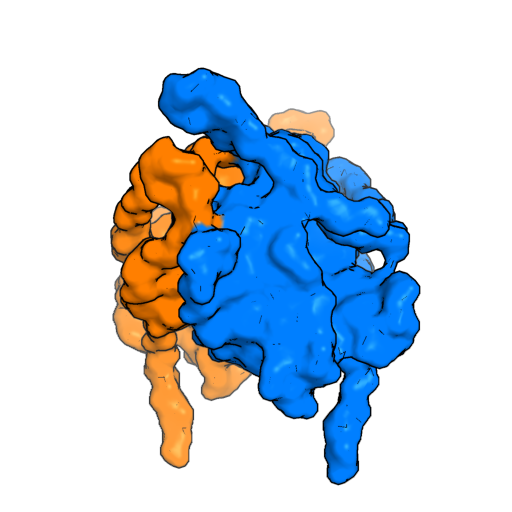LY A C 1
ATOM 830 O O . GLY A 1 110 ? 3.496 -17.422 -8.57 1 98.75 110 GLY A O 1
ATOM 831 N N . LEU A 1 111 ? 4.84 -18.031 -10.273 1 98.56 111 LEU A N 1
ATOM 832 C CA . LEU A 1 111 ? 3.805 -17.859 -11.289 1 98.56 111 LEU A CA 1
ATOM 833 C C . LEU A 1 111 ? 3.506 -19.188 -11.984 1 98.56 111 LEU A C 1
ATOM 835 O O . LEU A 1 111 ? 4.301 -20.125 -11.906 1 98.56 111 LEU A O 1
ATOM 839 N N . ASP A 1 112 ? 2.338 -19.25 -12.617 1 97.19 112 ASP A N 1
ATOM 840 C CA . ASP A 1 112 ? 1.878 -20.5 -13.211 1 97.19 112 ASP A CA 1
ATOM 841 C C . ASP A 1 112 ? 2.68 -20.859 -14.461 1 97.19 112 ASP A C 1
ATOM 843 O O . ASP A 1 112 ? 2.623 -21.984 -14.945 1 97.19 112 ASP A O 1
ATOM 847 N N . GLY A 1 113 ? 3.439 -19.938 -15 1 94.69 113 GLY A N 1
ATOM 848 C CA . GLY A 1 113 ? 4.379 -20.25 -16.062 1 94.69 113 GLY A CA 1
ATOM 849 C C . GLY A 1 113 ? 5.637 -20.938 -15.578 1 94.69 113 GLY A C 1
ATOM 850 O O . GLY A 1 113 ? 6.469 -21.375 -16.375 1 94.69 113 GLY A O 1
ATOM 851 N N . GLY A 1 114 ? 5.785 -20.984 -14.289 1 96.88 114 GLY A N 1
ATOM 852 C CA . GLY A 1 114 ? 6.891 -21.734 -13.711 1 96.88 114 GLY A CA 1
ATOM 853 C C . GLY A 1 114 ? 7.969 -20.844 -13.125 1 96.88 114 GLY A C 1
ATOM 854 O O . GLY A 1 114 ? 8.805 -21.297 -12.344 1 96.88 114 GLY A O 1
ATOM 855 N N . GLU A 1 115 ? 8.039 -19.594 -13.469 1 98.19 115 GLU A N 1
ATOM 856 C CA . GLU A 1 115 ? 9.07 -18.688 -12.969 1 98.19 115 GLU A CA 1
ATOM 857 C C . GLU A 1 115 ? 8.797 -18.297 -11.516 1 98.19 115 GLU A C 1
ATOM 859 O O . GLU A 1 115 ? 7.645 -18.25 -11.086 1 98.19 115 GLU A O 1
ATOM 864 N N . GLU A 1 116 ? 9.883 -18.031 -10.797 1 98.62 116 GLU A N 1
ATOM 865 C CA . GLU A 1 116 ? 9.82 -17.547 -9.422 1 98.62 116 GLU A CA 1
ATOM 866 C C . GLU A 1 116 ? 10.75 -16.359 -9.219 1 98.62 116 GLU A C 1
ATOM 868 O O . GLU A 1 116 ? 11.75 -16.203 -9.922 1 98.62 116 GLU A O 1
ATOM 873 N N . ARG A 1 117 ? 10.398 -15.531 -8.297 1 98.69 117 ARG A N 1
ATOM 874 C CA . ARG A 1 117 ? 11.266 -14.469 -7.797 1 98.69 117 ARG A CA 1
ATOM 875 C C . ARG A 1 117 ? 11.227 -14.406 -6.273 1 98.69 117 ARG A C 1
ATOM 877 O O . ARG A 1 117 ? 10.156 -14.547 -5.668 1 98.69 117 ARG A O 1
ATOM 884 N N . THR A 1 118 ? 12.414 -14.289 -5.691 1 98.81 118 THR A N 1
ATOM 885 C CA . THR A 1 118 ? 12.469 -13.945 -4.277 1 98.81 118 THR A CA 1
ATOM 886 C C . THR A 1 118 ? 12.383 -12.43 -4.086 1 98.81 118 THR A C 1
ATOM 888 O O . THR A 1 118 ? 13.148 -11.68 -4.691 1 98.81 118 THR A O 1
ATOM 891 N N . VAL A 1 119 ? 11.445 -11.992 -3.342 1 98.81 119 VAL A N 1
ATOM 892 C CA . VAL A 1 119 ? 11.258 -10.578 -3.029 1 98.81 119 VAL A CA 1
ATOM 893 C C . VAL A 1 119 ? 11.617 -10.32 -1.566 1 98.81 119 VAL A C 1
ATOM 895 O O . VAL A 1 119 ? 11.078 -10.969 -0.667 1 98.81 119 VAL A O 1
ATOM 898 N N . LYS A 1 120 ? 12.477 -9.32 -1.321 1 98.56 120 LYS A N 1
ATOM 899 C CA . LYS A 1 120 ? 13.031 -9.102 0.012 1 98.56 120 LYS A CA 1
ATOM 900 C C . LYS A 1 120 ? 12.445 -7.844 0.649 1 98.56 120 LYS A C 1
ATOM 902 O O . LYS A 1 120 ? 11.766 -7.066 -0.017 1 98.56 120 LYS A O 1
ATOM 907 N N . GLN A 1 121 ? 12.797 -7.754 1.964 1 97.88 121 GLN A N 1
ATOM 908 C CA . GLN A 1 121 ? 12.352 -6.586 2.715 1 97.88 121 GLN A CA 1
ATOM 909 C C . GLN A 1 121 ? 12.648 -5.297 1.951 1 97.88 121 GLN A C 1
ATOM 911 O O . GLN A 1 121 ? 13.766 -5.098 1.465 1 97.88 121 GLN A O 1
ATOM 916 N N . GLY A 1 122 ? 11.594 -4.477 1.85 1 97.75 122 GLY A N 1
ATOM 917 C CA . GLY A 1 122 ? 11.766 -3.172 1.229 1 97.75 122 GLY A CA 1
ATOM 918 C C . GLY A 1 122 ? 11.516 -3.188 -0.268 1 97.75 122 GLY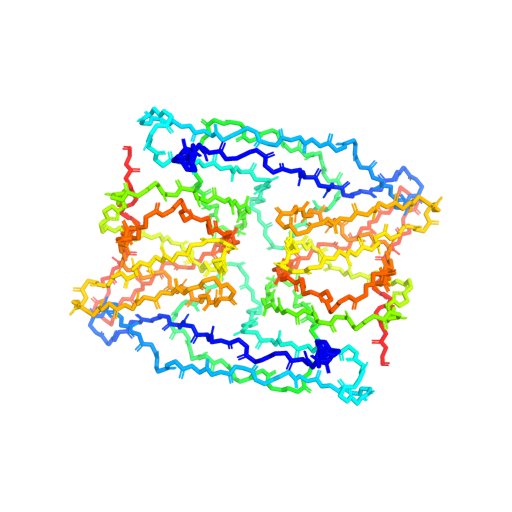 A C 1
ATOM 919 O O . GLY A 1 122 ? 11.406 -2.131 -0.896 1 97.75 122 GLY A O 1
ATOM 920 N N . GLU A 1 123 ? 11.414 -4.352 -0.885 1 98.56 123 GLU A N 1
ATOM 921 C CA . GLU A 1 123 ? 11.133 -4.441 -2.314 1 98.56 123 GLU A CA 1
ATOM 922 C C . GLU A 1 123 ? 9.633 -4.414 -2.586 1 98.56 123 GLU A C 1
ATOM 924 O O . GLU A 1 123 ? 8.836 -4.75 -1.71 1 98.56 123 GLU A O 1
ATOM 929 N N . VAL A 1 124 ? 9.258 -3.957 -3.814 1 98.38 124 VAL A N 1
ATOM 930 C CA . VAL A 1 124 ? 7.871 -3.635 -4.121 1 98.38 124 VAL A CA 1
ATOM 931 C C . VAL A 1 124 ? 7.371 -4.527 -5.258 1 98.38 124 VAL A C 1
ATOM 933 O O . VAL A 1 124 ? 8.148 -4.926 -6.129 1 98.38 124 VAL A O 1
ATOM 936 N N . ILE A 1 125 ? 6.109 -4.855 -5.227 1 98.81 125 ILE A N 1
ATOM 937 C CA . ILE A 1 125 ? 5.465 -5.707 -6.219 1 98.81 125 ILE A CA 1
ATOM 938 C C . ILE A 1 125 ? 4.246 -4.992 -6.797 1 98.81 125 ILE A C 1
ATOM 940 O O . ILE A 1 125 ? 3.453 -4.406 -6.059 1 98.81 125 ILE A O 1
ATOM 944 N N . VAL A 1 126 ? 4.109 -4.926 -8.07 1 98.06 126 VAL A N 1
ATOM 945 C CA . VAL A 1 126 ? 2.869 -4.617 -8.773 1 98.06 126 VAL A CA 1
ATOM 946 C C . VAL A 1 126 ? 2.354 -5.871 -9.477 1 98.06 126 VAL A C 1
ATOM 948 O O . VAL A 1 126 ? 2.869 -6.254 -10.531 1 98.06 126 VAL A O 1
ATOM 951 N N . GLN A 1 127 ? 1.346 -6.535 -8.875 1 98.44 127 GLN A N 1
ATOM 952 C CA . GLN A 1 127 ? 0.816 -7.812 -9.344 1 98.44 127 GLN A CA 1
ATOM 953 C C . GLN A 1 127 ? -0.493 -7.617 -10.109 1 98.44 127 GLN A C 1
ATOM 955 O O . GLN A 1 127 ? -1.509 -7.242 -9.516 1 98.44 127 GLN A O 1
ATOM 960 N N . ARG A 1 128 ? -0.549 -7.926 -11.375 1 97.62 128 ARG A N 1
ATOM 961 C CA . ARG A 1 128 ? -1.642 -7.547 -12.258 1 97.62 128 ARG A CA 1
ATOM 962 C C . ARG A 1 128 ? -2.576 -8.727 -12.516 1 97.62 128 ARG A C 1
ATOM 964 O O . ARG A 1 128 ? -2.791 -9.117 -13.664 1 97.62 128 ARG A O 1
ATOM 971 N N . GLY A 1 129 ? -3.148 -9.227 -11.445 1 97.31 129 GLY A N 1
ATOM 972 C CA . GLY A 1 129 ? -4.199 -10.227 -11.539 1 97.31 129 GLY A CA 1
ATOM 973 C C . GLY A 1 129 ? -3.693 -11.578 -12.008 1 97.31 129 GLY A C 1
ATOM 974 O O . GLY A 1 129 ? -4.461 -12.391 -12.531 1 97.31 129 GLY A O 1
ATOM 975 N N . VAL A 1 130 ? -2.496 -11.867 -11.836 1 97.69 130 VAL A N 1
ATOM 976 C CA . VAL A 1 130 ? -1.864 -13.086 -12.328 1 97.69 130 VAL A CA 1
ATOM 977 C C . VAL A 1 130 ? -2.203 -14.25 -11.398 1 97.69 130 VAL A C 1
ATOM 979 O O . VAL A 1 130 ? -2.629 -14.047 -10.266 1 97.69 130 VAL A O 1
ATOM 982 N N . ASN A 1 131 ? -2.057 -15.484 -11.953 1 97.75 131 ASN A N 1
ATOM 983 C CA . ASN A 1 131 ? -2.027 -16.688 -11.125 1 97.75 131 ASN A CA 1
ATOM 984 C C . ASN A 1 131 ? -0.694 -16.828 -10.391 1 97.75 131 ASN A C 1
ATOM 986 O O . ASN A 1 131 ? 0.365 -16.844 -11.023 1 97.75 131 ASN A O 1
ATOM 990 N N . HIS A 1 132 ? -0.737 -16.922 -9.086 1 98.38 132 HIS A N 1
ATOM 991 C CA . HIS A 1 132 ? 0.5 -16.797 -8.32 1 98.38 132 HIS A CA 1
ATOM 992 C C . HIS A 1 132 ? 0.445 -17.625 -7.047 1 98.38 132 HIS A C 1
ATOM 994 O O . HIS A 1 132 ? -0.635 -18.031 -6.613 1 98.38 132 HIS A O 1
ATOM 1000 N N . SER A 1 133 ? 1.569 -17.938 -6.504 1 97.69 133 SER A N 1
ATOM 1001 C CA . SER A 1 133 ? 1.757 -18.562 -5.203 1 97.69 133 SER A CA 1
ATOM 1002 C C . SER A 1 133 ? 2.781 -17.812 -4.363 1 97.69 133 SER A C 1
ATOM 1004 O O . SER A 1 133 ? 3.592 -17.047 -4.898 1 97.69 133 SER A O 1
ATOM 1006 N N . TRP A 1 134 ? 2.676 -18.016 -3.115 1 98.06 134 TRP A N 1
ATOM 1007 C CA . TRP A 1 134 ? 3.637 -17.469 -2.16 1 98.06 134 TRP A CA 1
ATOM 1008 C C . TRP A 1 134 ? 4.266 -18.594 -1.327 1 98.06 134 TRP A C 1
ATOM 1010 O O . TRP A 1 134 ? 3.58 -19.531 -0.923 1 98.06 134 TRP A O 1
ATOM 1020 N N . GLU A 1 135 ? 5.535 -18.469 -1.045 1 97.81 135 GLU A N 1
ATOM 1021 C CA . GLU A 1 135 ? 6.223 -19.391 -0.154 1 97.81 135 GLU A CA 1
ATOM 1022 C C . GLU A 1 135 ? 7.297 -18.688 0.664 1 97.81 135 GLU A C 1
ATOM 1024 O O . GLU A 1 135 ? 8.133 -17.969 0.11 1 97.81 135 GLU A O 1
ATOM 1029 N N . ASN A 1 136 ? 7.25 -18.844 1.978 1 97.5 136 ASN A N 1
ATOM 1030 C CA . ASN A 1 136 ? 8.328 -18.391 2.846 1 97.5 136 ASN A CA 1
ATOM 1031 C C . ASN A 1 136 ? 9.375 -19.469 3.072 1 97.5 136 ASN A C 1
ATOM 1033 O O . ASN A 1 136 ? 9.195 -20.344 3.924 1 97.5 136 ASN A O 1
ATOM 1037 N N . ARG A 1 137 ? 10.445 -19.359 2.4 1 97.62 137 ARG A N 1
ATOM 1038 C CA . ARG A 1 137 ? 11.531 -20.328 2.518 1 97.62 137 ARG A CA 1
ATOM 1039 C C . ARG A 1 137 ? 12.594 -19.844 3.506 1 97.62 137 ARG A C 1
ATOM 1041 O O . ARG A 1 137 ? 13.656 -20.453 3.635 1 97.62 137 ARG A O 1
ATOM 1048 N N . GLY A 1 138 ? 12.305 -18.688 4.086 1 95.25 138 GLY A N 1
ATOM 1049 C CA . GLY A 1 138 ? 13.219 -18.125 5.07 1 95.25 138 GLY A CA 1
ATOM 1050 C C . GLY A 1 138 ? 12.977 -18.641 6.473 1 95.25 138 GLY A C 1
ATOM 1051 O O . GLY A 1 138 ? 12.188 -19.562 6.672 1 95.25 138 GLY A O 1
ATOM 1052 N N . ASP A 1 139 ? 13.664 -17.984 7.484 1 94.25 139 ASP A N 1
ATOM 1053 C CA . ASP A 1 139 ? 13.625 -18.484 8.852 1 94.25 139 ASP A CA 1
ATOM 1054 C C . ASP A 1 139 ? 12.922 -17.5 9.781 1 94.25 139 ASP A C 1
ATOM 1056 O O . ASP A 1 139 ? 12.852 -17.719 10.992 1 94.25 139 ASP A O 1
ATOM 1060 N N . VAL A 1 140 ? 12.453 -16.469 9.219 1 94.75 140 VAL A N 1
ATOM 1061 C CA . VAL A 1 140 ? 11.672 -15.508 9.992 1 94.75 140 VAL A CA 1
ATOM 1062 C C . VAL A 1 140 ? 10.32 -15.273 9.32 1 94.75 140 VAL A C 1
ATOM 1064 O O . VAL A 1 140 ? 10.156 -15.562 8.133 1 94.75 140 VAL A O 1
ATOM 1067 N N . THR A 1 141 ? 9.344 -14.781 10.047 1 95.56 141 THR A N 1
ATOM 1068 C CA . THR A 1 141 ? 8.039 -14.453 9.492 1 95.56 141 THR A CA 1
ATOM 1069 C C . THR A 1 141 ? 8.164 -13.406 8.383 1 95.56 141 THR A C 1
ATOM 1071 O O . THR A 1 141 ? 8.891 -12.422 8.539 1 95.56 141 THR A O 1
ATOM 1074 N N . CYS A 1 142 ? 7.52 -13.703 7.301 1 97.06 142 CYS A N 1
ATOM 1075 C CA . CYS A 1 142 ? 7.414 -12.703 6.246 1 97.06 142 CYS A CA 1
ATOM 1076 C C . CYS A 1 142 ? 6.133 -11.891 6.395 1 97.06 142 CYS A C 1
ATOM 1078 O O . CYS A 1 142 ? 5.043 -12.453 6.496 1 97.06 142 CYS A O 1
ATOM 1080 N N . GLN A 1 143 ? 6.297 -10.562 6.473 1 97.81 143 GLN A N 1
ATOM 1081 C CA . GLN A 1 143 ? 5.16 -9.648 6.469 1 97.81 143 GLN A CA 1
ATOM 1082 C C . GLN A 1 143 ? 5.078 -8.875 5.156 1 97.81 143 GLN A C 1
ATOM 1084 O O . GLN A 1 143 ? 6.047 -8.227 4.746 1 97.81 143 GLN A O 1
ATOM 1089 N N . ILE A 1 144 ? 3.928 -8.969 4.531 1 98.5 144 ILE A N 1
ATOM 1090 C CA . ILE A 1 144 ? 3.689 -8.266 3.281 1 98.5 144 ILE A CA 1
ATOM 1091 C C . ILE A 1 144 ? 2.441 -7.391 3.412 1 98.5 144 ILE A C 1
ATOM 1093 O O . ILE A 1 144 ? 1.388 -7.867 3.842 1 98.5 144 ILE A O 1
ATOM 1097 N N . ILE A 1 145 ? 2.525 -6.156 3.045 1 98.62 145 ILE A N 1
ATOM 1098 C CA . ILE A 1 145 ? 1.37 -5.266 2.986 1 98.62 145 ILE A CA 1
ATOM 1099 C C . ILE A 1 145 ? 0.837 -5.203 1.557 1 98.62 145 ILE A C 1
ATOM 1101 O O . ILE A 1 145 ? 1.612 -5.121 0.602 1 98.62 145 ILE A O 1
ATOM 1105 N N . PHE A 1 146 ? -0.496 -5.227 1.48 1 98.69 146 PHE A N 1
ATOM 1106 C CA . PHE A 1 146 ? -1.154 -5.16 0.182 1 98.69 146 PHE A CA 1
ATOM 1107 C C . PHE A 1 146 ? -2.184 -4.035 0.153 1 98.69 146 PHE A C 1
ATOM 1109 O O . PHE A 1 146 ? -2.918 -3.832 1.122 1 98.69 146 PHE A O 1
ATOM 1116 N N . ALA A 1 147 ? -2.207 -3.283 -0.896 1 98.88 147 ALA A N 1
ATOM 1117 C CA . ALA A 1 147 ? -3.398 -2.586 -1.371 1 98.88 147 ALA A CA 1
ATOM 1118 C C . ALA A 1 147 ? -3.949 -3.238 -2.637 1 98.88 147 ALA A C 1
ATOM 1120 O O . ALA A 1 147 ? -3.318 -3.184 -3.695 1 98.88 147 ALA A O 1
ATOM 1121 N N . MET A 1 148 ? -5.055 -3.846 -2.488 1 98.69 148 MET A N 1
ATOM 1122 C CA . MET A 1 148 ? -5.707 -4.5 -3.617 1 98.69 148 MET A CA 1
ATOM 1123 C C . MET A 1 148 ? -6.715 -3.561 -4.281 1 98.69 148 MET A C 1
ATOM 1125 O O . MET A 1 148 ? -7.535 -2.945 -3.6 1 98.69 148 MET A O 1
ATOM 1129 N N . ILE A 1 149 ? -6.605 -3.441 -5.566 1 98.75 149 ILE A N 1
ATOM 1130 C CA . ILE A 1 149 ? -7.461 -2.559 -6.355 1 98.75 149 ILE A CA 1
ATOM 1131 C C . ILE A 1 149 ? -8.312 -3.385 -7.316 1 98.75 149 ILE A C 1
ATOM 1133 O O . ILE A 1 149 ? -7.781 -4.191 -8.086 1 98.75 149 ILE A O 1
ATOM 1137 N N . GLY A 1 150 ? -9.617 -3.139 -7.254 1 98.56 150 GLY A N 1
ATOM 1138 C CA . GLY A 1 150 ? -10.5 -3.883 -8.133 1 98.56 150 GLY A CA 1
ATOM 1139 C C . GLY A 1 150 ? -10.102 -3.795 -9.594 1 98.56 150 GLY A C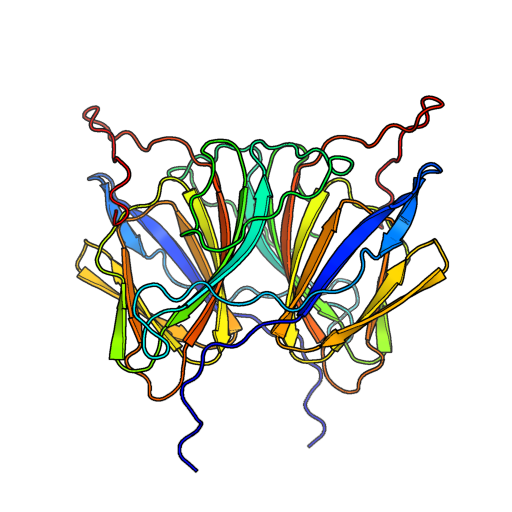 1
ATOM 1140 O O . GLY A 1 150 ? -9.688 -2.734 -10.062 1 98.56 150 GLY A O 1
ATOM 1141 N N . ALA A 1 151 ? -10.281 -4.926 -10.305 1 98.25 151 ALA A N 1
ATOM 1142 C CA . ALA A 1 151 ? -9.859 -4.992 -11.695 1 98.25 151 ALA A CA 1
ATOM 1143 C C . ALA A 1 151 ? -10.93 -5.641 -12.57 1 98.25 151 ALA A C 1
ATOM 1145 O O . ALA A 1 151 ? -11.742 -6.434 -12.078 1 98.25 151 ALA A O 1
ATOM 1146 N N . GLU A 1 152 ? -10.844 -5.273 -13.812 1 97.25 152 GLU A N 1
ATOM 1147 C CA . GLU A 1 152 ? -11.68 -5.941 -14.797 1 97.25 152 GLU A CA 1
ATOM 1148 C C . GLU A 1 152 ? -11.266 -7.398 -14.984 1 97.25 152 GLU A C 1
ATOM 1150 O O . GLU A 1 152 ? -10.109 -7.754 -14.758 1 97.25 152 GLU A O 1
ATOM 1155 N N . THR A 1 153 ? -12.273 -8.18 -15.398 1 96.69 153 THR A N 1
ATOM 1156 C CA . THR A 1 153 ? -11.922 -9.539 -15.805 1 96.69 153 THR A CA 1
ATOM 1157 C C . THR A 1 153 ? -11.023 -9.516 -17.031 1 96.69 153 THR A C 1
ATOM 1159 O O . THR A 1 153 ? -11.266 -8.758 -17.984 1 96.69 153 THR A O 1
ATOM 1162 N N . ILE A 1 154 ? -10 -10.336 -17.016 1 96.19 154 ILE A N 1
ATOM 1163 C CA . ILE A 1 154 ? -9.141 -10.453 -18.188 1 96.19 154 ILE A CA 1
ATOM 1164 C C . ILE A 1 154 ? -9.766 -11.422 -19.188 1 96.19 154 ILE A C 1
ATOM 1166 O O . ILE A 1 154 ? -10.086 -12.562 -18.844 1 96.19 154 ILE A O 1
ATOM 1170 N N . THR A 1 155 ? -9.953 -10.953 -20.359 1 95.56 155 THR A N 1
ATOM 1171 C CA . THR A 1 155 ? -10.469 -11.766 -21.453 1 95.56 155 THR A CA 1
ATOM 1172 C C . THR A 1 155 ? -9.406 -11.969 -22.516 1 95.56 155 THR A C 1
ATOM 1174 O O . THR A 1 155 ? -8.867 -11.008 -23.062 1 95.56 155 THR A O 1
ATOM 1177 N N . LEU A 1 156 ? -9.18 -13.203 -22.828 1 94.94 156 LEU A N 1
ATOM 1178 C CA . LEU A 1 156 ? -8.188 -13.539 -23.844 1 94.94 156 LEU A CA 1
ATOM 1179 C C . LEU A 1 156 ? -8.758 -13.367 -25.25 1 94.94 156 LEU A C 1
ATOM 1181 O O . LEU A 1 156 ? -9.953 -13.125 -25.406 1 94.94 156 LEU A O 1
ATOM 1185 N N . LYS A 1 157 ? -7.844 -13.477 -26.188 1 92.31 157 LYS A N 1
ATOM 1186 C CA . LYS A 1 157 ? -8.227 -13.25 -27.578 1 92.31 157 LYS A CA 1
ATOM 1187 C C . LYS A 1 157 ? -9.305 -14.234 -28.031 1 92.31 157 LYS A C 1
ATOM 1189 O O . LYS A 1 157 ? -10.172 -13.883 -28.828 1 92.31 157 LYS A O 1
ATOM 1194 N N . ASP A 1 158 ? -9.32 -15.352 -27.516 1 93.88 158 ASP A N 1
ATOM 1195 C CA . ASP A 1 158 ? -10.273 -16.375 -27.938 1 93.88 158 ASP A CA 1
ATOM 1196 C C . ASP A 1 158 ? -11.578 -16.266 -27.141 1 93.88 158 ASP A C 1
ATOM 1198 O O . ASP A 1 158 ? -12.461 -17.109 -27.297 1 93.88 158 ASP A O 1
ATOM 1202 N N . GLY A 1 159 ? -11.656 -15.305 -26.25 1 93.88 159 GLY A N 1
ATOM 1203 C CA . GLY A 1 159 ? -12.875 -15.07 -25.5 1 93.88 159 GLY A CA 1
ATOM 1204 C C . GLY A 1 159 ? -12.844 -15.688 -24.109 1 93.88 159 GLY A C 1
ATOM 1205 O O . GLY A 1 159 ? -13.742 -15.461 -23.312 1 93.88 159 GLY A O 1
ATOM 1206 N N . THR A 1 160 ? -11.82 -16.422 -23.875 1 94.75 160 THR A N 1
ATOM 1207 C CA . THR A 1 160 ? -11.711 -17.047 -22.562 1 94.75 160 THR A CA 1
ATOM 1208 C C . THR A 1 160 ? -11.523 -16 -21.484 1 94.75 160 THR A C 1
ATOM 1210 O O . THR A 1 160 ? -10.688 -15.094 -21.609 1 94.75 160 THR A O 1
ATOM 1213 N N . GLU A 1 161 ? -12.289 -16.094 -20.422 1 95.75 161 GLU A N 1
ATOM 1214 C CA . GLU A 1 161 ? -12.164 -15.203 -19.266 1 95.75 161 GLU A CA 1
ATOM 1215 C C . GLU A 1 161 ? -11.336 -15.859 -18.156 1 95.75 161 GLU A C 1
ATOM 1217 O O . GLU A 1 161 ? -11.539 -17.031 -17.828 1 95.75 161 GLU A O 1
ATOM 1222 N N . LEU A 1 162 ? -10.414 -15.141 -17.641 1 94.88 162 LEU A N 1
ATOM 1223 C CA . LEU A 1 162 ? -9.633 -15.625 -16.516 1 94.88 162 LEU A CA 1
ATOM 1224 C C . LEU A 1 162 ? -10.344 -15.344 -15.188 1 94.88 162 LEU A C 1
ATOM 1226 O O . LEU A 1 162 ? -10.336 -14.203 -14.711 1 94.88 162 LEU A O 1
ATOM 1230 N N . GLU A 1 163 ? -10.883 -16.359 -14.547 1 92.5 163 GLU A N 1
ATOM 1231 C CA . GLU A 1 163 ? -11.734 -16.219 -13.367 1 92.5 163 GLU A CA 1
ATOM 1232 C C . GLU A 1 163 ? -10.914 -16.266 -12.078 1 92.5 163 GLU A C 1
ATOM 1234 O O . GLU A 1 163 ? -9.805 -16.812 -12.07 1 92.5 163 GLU A O 1
ATOM 1239 N N . GLU A 1 164 ? -11.492 -15.664 -11.086 1 92.19 164 GLU A N 1
ATOM 1240 C CA . GLU A 1 164 ? -10.898 -15.742 -9.758 1 92.19 164 GLU A CA 1
ATOM 1241 C C . GLU A 1 164 ? -10.867 -17.172 -9.25 1 92.19 164 GLU A C 1
ATOM 1243 O O . GLU A 1 164 ? -11.82 -17.938 -9.438 1 92.19 164 GLU A O 1
ATOM 1248 N N . THR A 1 165 ? -9.695 -17.594 -8.625 1 88.5 165 THR A N 1
ATOM 1249 C CA . THR A 1 165 ? -9.547 -18.953 -8.102 1 88.5 165 THR A CA 1
ATOM 1250 C C . THR A 1 165 ? -9.109 -18.922 -6.637 1 88.5 165 THR A C 1
ATOM 1252 O O . THR A 1 165 ? -8.422 -19.828 -6.172 1 88.5 165 THR A O 1
ATOM 1255 N N . VAL A 1 166 ? -9.461 -17.953 -5.875 1 77.31 166 VAL A N 1
ATOM 1256 C CA . VAL A 1 166 ? -9.055 -17.797 -4.484 1 77.31 166 VAL A CA 1
ATOM 1257 C C . VAL A 1 166 ? -9.609 -18.938 -3.648 1 77.31 166 VAL A C 1
ATOM 1259 O O . VAL A 1 166 ? -10.617 -19.547 -4.012 1 77.31 166 VAL A O 1
ATOM 1262 N N . PHE A 1 167 ? -8.758 -19.281 -2.639 1 66 167 PHE A N 1
ATOM 1263 C CA . PHE A 1 167 ? -9.117 -20.406 -1.793 1 66 167 PHE A CA 1
ATOM 1264 C C . PHE A 1 167 ? -10.352 -20.094 -0.962 1 66 167 PHE A C 1
ATOM 1266 O O . PHE A 1 167 ? -10.594 -18.922 -0.609 1 66 167 PHE A O 1
ATOM 1273 N N . GLN A 1 168 ? -11.32 -21 -0.967 1 56.72 168 GLN A N 1
ATOM 1274 C CA . GLN A 1 168 ? -12.516 -20.906 -0.136 1 56.72 168 GLN A CA 1
ATOM 1275 C C . GLN A 1 168 ? -12.242 -21.406 1.277 1 56.72 168 GLN A C 1
ATOM 1277 O O . GLN A 1 168 ? -11.414 -22.297 1.476 1 56.72 168 GLN A O 1
ATOM 1282 N N . MET B 1 1 ? 29.984 5.367 11.023 1 29.53 1 MET B N 1
ATOM 1283 C CA . MET B 1 1 ? 29.859 5.996 9.711 1 29.53 1 MET B CA 1
ATOM 1284 C C . MET B 1 1 ? 28.484 6.645 9.547 1 29.53 1 MET B C 1
ATOM 1286 O O . MET B 1 1 ? 27.484 6.086 9.977 1 29.53 1 MET B O 1
ATOM 1290 N N . ALA B 1 2 ? 28.344 7.812 9.562 1 37.34 2 ALA B N 1
ATOM 1291 C CA . ALA B 1 2 ? 27.062 8.5 9.453 1 37.34 2 ALA B CA 1
ATOM 1292 C C . ALA B 1 2 ? 26.156 7.82 8.414 1 37.34 2 ALA B C 1
ATOM 1294 O O . ALA B 1 2 ? 26.578 7.586 7.281 1 37.34 2 ALA B O 1
ATOM 1295 N N . SER B 1 3 ? 25.328 6.977 8.688 1 48.25 3 SER B N 1
ATOM 1296 C CA . SER B 1 3 ? 24.453 6.309 7.719 1 48.25 3 SER B CA 1
ATOM 1297 C C . SER B 1 3 ? 24.109 7.238 6.562 1 48.25 3 SER B C 1
ATOM 1299 O O . SER B 1 3 ? 23.625 8.352 6.781 1 48.25 3 SER B O 1
ATOM 1301 N N . GLN B 1 4 ? 24.938 7.238 5.594 1 55 4 GLN B N 1
ATOM 1302 C CA . GLN B 1 4 ? 24.797 8.102 4.426 1 55 4 GLN B CA 1
ATOM 1303 C C . GLN B 1 4 ? 23.328 8.289 4.055 1 55 4 GLN B C 1
ATOM 1305 O O . GLN B 1 4 ? 22.594 7.312 3.877 1 55 4 GLN B O 1
ATOM 1310 N N . ILE B 1 5 ? 22.734 9.547 4.383 1 62.62 5 ILE B N 1
ATOM 1311 C CA . ILE B 1 5 ? 21.406 10.039 4.055 1 62.62 5 ILE B CA 1
ATOM 1312 C C . ILE B 1 5 ? 21.188 9.984 2.543 1 62.62 5 ILE B C 1
ATOM 1314 O O . ILE B 1 5 ? 21.906 10.648 1.788 1 62.62 5 ILE B O 1
ATOM 1318 N N . SER B 1 6 ? 20.766 8.875 2.016 1 77.75 6 SER B N 1
ATOM 1319 C CA . SER B 1 6 ? 20.453 8.883 0.59 1 77.75 6 SER B CA 1
ATOM 1320 C C . SER B 1 6 ? 19.109 8.234 0.321 1 77.75 6 SER B C 1
ATOM 1322 O O . SER B 1 6 ? 18.609 7.461 1.137 1 77.75 6 SER B O 1
ATOM 1324 N N . ASN B 1 7 ? 18.469 8.789 -0.734 1 87.75 7 ASN B N 1
ATOM 1325 C CA . ASN B 1 7 ? 17.25 8.18 -1.229 1 87.75 7 ASN B CA 1
ATOM 1326 C C . ASN B 1 7 ? 17.531 6.852 -1.928 1 87.75 7 ASN B C 1
ATOM 1328 O O . ASN B 1 7 ? 18.484 6.742 -2.703 1 87.75 7 ASN B O 1
ATOM 1332 N N . SER B 1 8 ? 16.781 5.871 -1.593 1 91.75 8 SER B N 1
ATOM 1333 C CA . SER B 1 8 ? 16.984 4.543 -2.164 1 91.75 8 SER B CA 1
ATOM 1334 C C . SER B 1 8 ? 16.172 4.367 -3.447 1 91.75 8 SER B C 1
ATOM 1336 O O . SER B 1 8 ? 15.234 5.125 -3.705 1 91.75 8 SER B O 1
ATOM 1338 N N . SER B 1 9 ? 16.641 3.471 -4.254 1 94.56 9 SER B N 1
ATOM 1339 C CA . SER B 1 9 ? 15.945 3.016 -5.457 1 94.56 9 SER B CA 1
ATOM 1340 C C . SER B 1 9 ? 15.461 1.579 -5.309 1 94.56 9 SER B C 1
ATOM 1342 O O . SER B 1 9 ? 16.141 0.64 -5.727 1 94.56 9 SER B O 1
ATOM 1344 N N . PRO B 1 10 ? 14.281 1.382 -4.789 1 96.06 10 PRO B N 1
ATOM 1345 C CA . PRO B 1 10 ? 13.812 0.018 -4.523 1 96.06 10 PRO B CA 1
ATOM 1346 C C . PRO B 1 10 ? 13.625 -0.802 -5.797 1 96.06 10 PRO B C 1
ATOM 1348 O O . PRO B 1 10 ? 13.266 -0.251 -6.84 1 96.06 10 PRO B O 1
ATOM 1351 N N . ARG B 1 11 ? 13.875 -2.102 -5.668 1 97.75 11 ARG B N 1
ATOM 1352 C CA . ARG B 1 11 ? 13.539 -3.039 -6.73 1 97.75 11 ARG B CA 1
ATOM 1353 C C . ARG B 1 11 ? 12.023 -3.184 -6.867 1 97.75 11 ARG B C 1
ATOM 1355 O O . ARG B 1 11 ? 11.32 -3.354 -5.871 1 97.75 11 ARG B O 1
ATOM 1362 N N . LEU B 1 12 ? 11.547 -3.088 -8.109 1 96.81 12 LEU B N 1
ATOM 1363 C CA . LEU B 1 12 ? 10.148 -3.293 -8.461 1 96.81 12 LEU B CA 1
ATOM 1364 C C . LEU B 1 12 ? 9.969 -4.582 -9.258 1 96.81 12 LEU B C 1
ATOM 1366 O O . LEU B 1 12 ? 10.578 -4.754 -10.32 1 96.81 12 LEU B O 1
ATOM 1370 N N . VAL B 1 13 ? 9.219 -5.496 -8.711 1 98.12 13 VAL B N 1
ATOM 1371 C CA . VAL B 1 13 ? 8.797 -6.715 -9.398 1 98.12 13 VAL B CA 1
ATOM 1372 C C . VAL B 1 13 ? 7.387 -6.527 -9.961 1 98.12 13 VAL B C 1
ATOM 1374 O O . VAL B 1 13 ? 6.449 -6.234 -9.219 1 98.12 13 VAL B O 1
ATOM 1377 N N . ARG B 1 14 ? 7.227 -6.648 -11.242 1 97.12 14 ARG B N 1
ATOM 1378 C CA . ARG B 1 14 ? 5.93 -6.512 -11.898 1 97.12 14 ARG B CA 1
ATOM 1379 C C . ARG B 1 14 ? 5.543 -7.797 -12.625 1 97.12 14 ARG B C 1
ATOM 1381 O O . ARG B 1 14 ? 6.383 -8.43 -13.273 1 97.12 14 ARG B O 1
ATOM 1388 N N . THR B 1 15 ? 4.25 -8.188 -12.516 1 97.69 15 THR B N 1
ATOM 1389 C CA . THR B 1 15 ? 3.752 -9.352 -13.227 1 97.69 15 THR B CA 1
ATOM 1390 C C . THR B 1 15 ? 2.738 -8.945 -14.297 1 97.69 15 THR B C 1
ATOM 1392 O O . THR B 1 15 ? 2.164 -7.855 -14.227 1 97.69 15 THR B O 1
ATOM 1395 N N . THR B 1 16 ? 2.607 -9.758 -15.227 1 96.12 16 THR B N 1
ATOM 1396 C CA . THR B 1 16 ? 1.636 -9.594 -16.297 1 96.12 16 THR B CA 1
ATOM 1397 C C . THR B 1 16 ? 1.295 -10.945 -16.922 1 96.12 16 THR B C 1
ATOM 1399 O O . THR B 1 16 ? 1.482 -11.992 -16.312 1 96.12 16 THR B O 1
ATOM 1402 N N . HIS B 1 17 ? 0.697 -10.883 -18.094 1 96.06 17 HIS B N 1
ATOM 1403 C CA . HIS B 1 17 ? 0.347 -12.086 -18.844 1 96.06 17 HIS B CA 1
ATOM 1404 C C . HIS B 1 17 ? 0.96 -12.07 -20.234 1 96.06 17 HIS B C 1
ATOM 1406 O O . HIS B 1 17 ? 1.113 -11.008 -20.844 1 96.06 17 HIS B O 1
ATOM 1412 N N . ASP B 1 18 ? 1.232 -13.219 -20.719 1 94.5 18 ASP B N 1
ATOM 1413 C CA . ASP B 1 18 ? 1.553 -13.305 -22.141 1 94.5 18 ASP B CA 1
ATOM 1414 C C . ASP B 1 18 ? 0.287 -13.453 -22.984 1 94.5 18 ASP B C 1
ATOM 1416 O O . ASP B 1 18 ? -0.826 -13.352 -22.453 1 94.5 18 ASP B O 1
ATOM 1420 N N . GLU B 1 19 ? 0.423 -13.648 -24.219 1 91.62 19 GLU B N 1
ATOM 1421 C CA . GLU B 1 19 ? -0.7 -13.648 -25.156 1 91.62 19 GLU B CA 1
ATOM 1422 C C . GLU B 1 19 ? -1.646 -14.812 -24.875 1 91.62 19 GLU B C 1
ATOM 1424 O O . GLU B 1 19 ? -2.822 -14.766 -25.25 1 91.62 19 GLU B O 1
ATOM 1429 N N . ASN B 1 20 ? -1.15 -15.891 -24.266 1 92.81 20 ASN B N 1
ATOM 1430 C CA . ASN B 1 20 ? -1.954 -17.078 -23.984 1 92.81 20 ASN B CA 1
ATOM 1431 C C . ASN B 1 20 ? -2.594 -17.016 -22.609 1 92.81 20 ASN B C 1
ATOM 1433 O O . ASN B 1 20 ? -3.252 -17.969 -22.188 1 92.81 20 ASN B O 1
ATOM 1437 N N . GLY B 1 21 ? -2.33 -15.984 -21.844 1 94.25 21 GLY B N 1
ATOM 1438 C CA . GLY B 1 21 ? -2.916 -15.852 -20.531 1 94.25 21 GLY B CA 1
ATOM 1439 C C . GLY B 1 21 ? -2.043 -16.422 -19.422 1 94.25 21 GLY B C 1
ATOM 1440 O O . GLY B 1 21 ? -2.449 -16.469 -18.266 1 94.25 21 GLY B O 1
ATOM 1441 N N . THR B 1 22 ? -0.856 -16.891 -19.859 1 96.5 22 THR B N 1
ATOM 1442 C CA . THR B 1 22 ? 0.101 -17.375 -18.875 1 96.5 22 THR B CA 1
ATOM 1443 C C . THR B 1 22 ? 0.701 -16.219 -18.094 1 96.5 22 THR B C 1
ATOM 1445 O O . THR B 1 22 ? 1.042 -15.18 -18.672 1 96.5 22 THR B O 1
ATOM 1448 N N . SER B 1 23 ? 0.793 -16.359 -16.75 1 97.81 23 SER B N 1
ATOM 1449 C CA . SER B 1 23 ? 1.386 -15.328 -15.906 1 97.81 23 SER B CA 1
ATOM 1450 C C . SER B 1 23 ? 2.9 -15.273 -16.078 1 97.81 23 SER B C 1
ATOM 1452 O O . SER B 1 23 ? 3.57 -16.312 -16.016 1 97.81 23 SER B O 1
ATOM 1454 N N . ILE B 1 24 ? 3.395 -14.094 -16.266 1 97.31 24 ILE B N 1
ATOM 1455 C CA . ILE B 1 24 ? 4.832 -13.922 -16.453 1 97.31 24 ILE B CA 1
ATOM 1456 C C . ILE B 1 24 ? 5.301 -12.68 -15.688 1 97.31 24 ILE B C 1
ATOM 1458 O O . ILE B 1 24 ? 4.484 -11.844 -15.281 1 97.31 24 ILE B O 1
ATOM 1462 N N . PHE B 1 25 ? 6.648 -12.633 -15.469 1 97.56 25 PHE B N 1
ATOM 1463 C CA . PHE B 1 25 ? 7.262 -11.438 -14.906 1 97.56 25 PHE B CA 1
ATOM 1464 C C . PHE B 1 25 ? 7.668 -10.469 -16 1 97.56 25 PHE B C 1
ATOM 1466 O O . PHE B 1 25 ? 8.133 -10.891 -17.062 1 97.56 25 PHE B O 1
ATOM 1473 N N . VAL B 1 26 ? 7.469 -9.211 -15.734 1 93.75 26 VAL B N 1
ATOM 1474 C CA . VAL B 1 26 ? 8.18 -8.156 -16.453 1 93.75 26 VAL B CA 1
ATOM 1475 C C . VAL B 1 26 ? 9.594 -8.016 -15.898 1 93.75 26 VAL B C 1
ATOM 1477 O O . VAL B 1 26 ? 9.844 -8.312 -14.727 1 93.75 26 VAL B O 1
ATOM 1480 N N . PRO B 1 27 ? 10.578 -7.656 -16.797 1 93.5 27 PRO B N 1
ATOM 1481 C CA . PRO B 1 27 ? 11.914 -7.457 -16.234 1 93.5 27 PRO B CA 1
ATOM 1482 C C . PRO B 1 27 ? 11.922 -6.496 -15.047 1 93.5 27 PRO B C 1
ATOM 1484 O O . PRO B 1 27 ? 11.32 -5.422 -15.117 1 93.5 27 PRO B O 1
ATOM 1487 N N . ASP B 1 28 ? 12.617 -6.918 -13.992 1 95.62 28 ASP B N 1
ATOM 1488 C CA . ASP B 1 28 ? 12.68 -6.102 -12.789 1 95.62 28 ASP B CA 1
ATOM 1489 C C . ASP B 1 28 ? 13.391 -4.777 -13.062 1 95.62 28 ASP B C 1
ATOM 1491 O O . ASP B 1 28 ? 14.266 -4.699 -13.922 1 95.62 28 ASP B O 1
ATOM 1495 N N . THR B 1 29 ? 12.961 -3.811 -12.352 1 93.5 29 THR B N 1
ATOM 1496 C CA . THR B 1 29 ? 13.633 -2.521 -12.43 1 93.5 29 THR B CA 1
ATOM 1497 C C . THR B 1 29 ? 13.906 -1.965 -11.039 1 93.5 29 THR B C 1
ATOM 1499 O O . THR B 1 29 ? 13.25 -2.344 -10.07 1 93.5 29 THR B O 1
ATOM 1502 N N . ASN B 1 30 ? 14.992 -1.206 -10.922 1 95.44 30 ASN B N 1
ATOM 1503 C CA . ASN B 1 30 ? 15.188 -0.331 -9.773 1 95.44 30 ASN B CA 1
ATOM 1504 C C . ASN B 1 30 ? 14.648 1.072 -10.039 1 95.44 30 ASN B C 1
ATOM 1506 O O . ASN B 1 30 ? 15.078 1.74 -10.977 1 95.44 30 ASN B O 1
ATOM 1510 N N . VAL B 1 31 ? 13.695 1.497 -9.273 1 94.12 31 VAL B N 1
ATOM 1511 C CA . VAL B 1 31 ? 13.016 2.758 -9.562 1 94.12 31 VAL B CA 1
ATOM 1512 C C . VAL B 1 31 ? 13.781 3.912 -8.922 1 94.12 31 VAL B C 1
ATOM 1514 O O . VAL B 1 31 ? 13.828 4.023 -7.691 1 94.12 31 VAL B O 1
ATOM 1517 N N . THR B 1 32 ? 14.344 4.805 -9.703 1 92.12 32 THR B N 1
ATOM 1518 C CA . THR B 1 32 ? 15.086 5.965 -9.234 1 92.12 32 THR B CA 1
ATOM 1519 C C . THR B 1 32 ? 14.141 7.035 -8.695 1 92.12 32 THR B C 1
ATOM 1521 O O . THR B 1 32 ? 13.125 7.344 -9.328 1 92.12 32 THR B O 1
ATOM 1524 N N . PRO B 1 33 ? 14.461 7.539 -7.535 1 92.62 33 PRO B N 1
ATOM 1525 C CA . PRO B 1 33 ? 13.578 8.57 -6.977 1 92.62 33 PRO B CA 1
ATOM 1526 C C . PRO B 1 33 ? 13.68 9.898 -7.723 1 92.62 33 PRO B C 1
ATOM 1528 O O . PRO B 1 33 ? 14.766 10.273 -8.172 1 92.62 33 PRO B O 1
ATOM 1531 N N . PHE B 1 34 ? 12.523 10.523 -7.926 1 92.44 34 PHE B N 1
ATOM 1532 C CA . PHE B 1 34 ? 12.477 11.938 -8.289 1 92.44 34 PHE B CA 1
ATOM 1533 C C . PHE B 1 34 ? 12.867 12.812 -7.102 1 92.44 34 PHE B C 1
ATOM 1535 O O . PHE B 1 34 ? 12.242 12.742 -6.043 1 92.44 34 PHE B O 1
ATOM 1542 N N . GLN B 1 35 ? 13.875 13.633 -7.16 1 89.69 35 GLN B N 1
ATOM 1543 C CA . GLN B 1 35 ? 14.422 14.438 -6.07 1 89.69 35 GLN B CA 1
ATOM 1544 C C . GLN B 1 35 ? 14.492 15.914 -6.457 1 89.69 35 GLN B C 1
ATOM 1546 O O . GLN B 1 35 ? 15.586 16.469 -6.613 1 89.69 35 GLN B O 1
ATOM 1551 N N . PRO B 1 36 ? 13.344 16.562 -6.48 1 85.25 36 PRO B N 1
ATOM 1552 C CA . PRO B 1 36 ? 13.305 17.953 -6.961 1 85.25 36 PRO B CA 1
ATOM 1553 C C . PRO B 1 36 ? 14.016 18.922 -6.02 1 85.25 36 PRO B C 1
ATOM 1555 O O . PRO B 1 36 ? 14.344 20.047 -6.418 1 85.25 36 PRO B O 1
ATOM 1558 N N . PHE B 1 37 ? 14.305 18.578 -4.824 1 83.44 37 PHE B N 1
ATOM 1559 C CA . PHE B 1 37 ? 14.945 19.438 -3.842 1 83.44 37 PHE B CA 1
ATOM 1560 C C . PHE B 1 37 ? 16.391 19 -3.594 1 83.44 37 PHE B C 1
ATOM 1562 O O . PHE B 1 37 ? 16.953 19.281 -2.531 1 83.44 37 PHE B O 1
ATOM 1569 N N . GLY B 1 38 ? 16.891 18.234 -4.465 1 82.12 38 GLY B N 1
ATOM 1570 C CA . GLY B 1 38 ? 18.25 17.734 -4.316 1 82.12 38 GLY B CA 1
ATOM 1571 C C . GLY B 1 38 ? 18.328 16.438 -3.545 1 82.12 38 GLY B C 1
ATOM 1572 O O . GLY B 1 38 ? 17.312 15.961 -3.012 1 82.12 38 GLY B O 1
ATOM 1573 N N . PRO B 1 39 ? 19.531 15.852 -3.479 1 76.81 39 PRO B N 1
ATOM 1574 C CA . PRO B 1 39 ? 19.688 14.523 -2.887 1 76.81 39 PRO B CA 1
ATOM 1575 C C . PRO B 1 39 ? 19.453 14.516 -1.378 1 76.81 39 PRO B C 1
ATOM 1577 O O . PRO B 1 39 ? 19.234 13.453 -0.789 1 76.81 39 PRO B O 1
ATOM 1580 N N . GLN B 1 40 ? 19.484 15.68 -0.824 1 79 40 GLN B N 1
ATOM 1581 C CA . GLN B 1 40 ? 19.297 15.781 0.62 1 79 40 GLN B CA 1
ATOM 1582 C C . GLN B 1 40 ? 17.844 16.109 0.959 1 79 40 GLN B C 1
ATOM 1584 O O . GLN B 1 40 ? 17.469 16.141 2.133 1 79 40 GLN B O 1
ATOM 1589 N N . GLY B 1 41 ? 17.078 16.281 -0.113 1 85.81 41 GLY B N 1
ATOM 1590 C CA . GLY B 1 41 ? 15.664 16.562 0.096 1 85.81 41 GLY B CA 1
ATOM 1591 C C . GLY B 1 41 ? 14.797 15.32 -0.043 1 85.81 41 GLY B C 1
ATOM 1592 O O . GLY B 1 41 ? 15.312 14.203 -0.179 1 85.81 41 GLY B O 1
ATOM 1593 N N . SER B 1 42 ? 13.516 15.516 0.073 1 89.06 42 SER B N 1
ATOM 1594 C CA . SER B 1 42 ? 12.57 14.414 -0.067 1 89.06 42 SER B CA 1
ATOM 1595 C C . SER B 1 42 ? 12.633 13.805 -1.464 1 89.06 42 SER B C 1
ATOM 1597 O O . SER B 1 42 ? 12.82 14.516 -2.451 1 89.06 42 SER B O 1
ATOM 1599 N N . GLY B 1 43 ? 12.656 12.547 -1.557 1 93.38 43 GLY B N 1
ATOM 1600 C CA . GLY B 1 43 ? 12.586 11.805 -2.807 1 93.38 43 GLY B CA 1
ATOM 1601 C C . GLY B 1 43 ? 11.266 11.086 -3.004 1 93.38 43 GLY B C 1
ATOM 1602 O O . GLY B 1 43 ? 10.617 10.688 -2.033 1 93.38 43 GLY B O 1
ATOM 1603 N N . PHE B 1 44 ? 10.914 10.938 -4.258 1 94.31 44 PHE B N 1
ATOM 1604 C CA . PHE B 1 44 ? 9.641 10.305 -4.602 1 94.31 44 PHE B CA 1
ATOM 1605 C C . PHE B 1 44 ? 9.844 9.211 -5.637 1 94.31 44 PHE B C 1
ATOM 1607 O O . PHE B 1 44 ? 10.469 9.438 -6.676 1 94.31 44 PHE B O 1
ATOM 1614 N N . ASN B 1 45 ? 9.414 8.039 -5.375 1 94.88 45 ASN B N 1
ATOM 1615 C CA . ASN B 1 45 ? 9.336 6.945 -6.332 1 94.88 45 ASN B CA 1
ATOM 1616 C C . ASN B 1 45 ? 7.887 6.656 -6.734 1 94.88 45 ASN B C 1
ATOM 1618 O O . ASN B 1 45 ? 7.031 6.445 -5.875 1 94.88 45 ASN B O 1
ATOM 1622 N N . VAL B 1 46 ? 7.57 6.695 -7.996 1 96 46 VAL B N 1
ATOM 1623 C CA . VAL B 1 46 ? 6.258 6.273 -8.484 1 96 46 VAL B CA 1
ATOM 1624 C C . VAL B 1 46 ? 6.371 4.898 -9.133 1 96 46 VAL B C 1
ATOM 1626 O O . VAL B 1 46 ? 7.148 4.711 -10.07 1 96 46 VAL B O 1
ATOM 1629 N N . PHE B 1 47 ? 5.594 3.947 -8.664 1 95.69 47 PHE B N 1
ATOM 1630 C CA . PHE B 1 47 ? 5.703 2.568 -9.125 1 95.69 47 PHE B CA 1
ATOM 1631 C C . PHE B 1 47 ? 4.613 2.25 -10.141 1 95.69 47 PHE B C 1
ATOM 1633 O O . PHE B 1 47 ? 4.816 1.429 -11.039 1 95.69 47 PHE B O 1
ATOM 1640 N N . ASP B 1 48 ? 3.412 2.84 -10 1 96.06 48 ASP B N 1
ATOM 1641 C CA . ASP B 1 48 ? 2.281 2.561 -10.883 1 96.06 48 ASP B CA 1
ATOM 1642 C C . ASP B 1 48 ? 1.214 3.646 -10.766 1 96.06 48 ASP B C 1
ATOM 1644 O O . ASP B 1 48 ? 1.012 4.215 -9.688 1 96.06 48 ASP B O 1
ATOM 1648 N N . VAL B 1 49 ? 0.546 3.969 -11.82 1 96 49 VAL B N 1
ATOM 1649 C CA . VAL B 1 49 ? -0.587 4.887 -11.867 1 96 49 VAL B CA 1
ATOM 1650 C C . VAL B 1 49 ? -1.697 4.293 -12.727 1 96 49 VAL B C 1
ATOM 1652 O O . VAL B 1 49 ? -1.448 3.852 -13.852 1 96 49 VAL B O 1
ATOM 1655 N N . ARG B 1 50 ? -2.889 4.266 -12.18 1 96.31 50 ARG B N 1
ATOM 1656 C CA . ARG B 1 50 ? -4.066 3.842 -12.93 1 96.31 50 ARG B CA 1
ATOM 1657 C C . ARG B 1 50 ? -5.129 4.934 -12.945 1 96.31 50 ARG B C 1
ATOM 1659 O O . ARG B 1 50 ? -5.445 5.512 -11.906 1 96.31 50 ARG B O 1
ATOM 1666 N N . GLN B 1 51 ? -5.75 5.117 -14.102 1 95.12 51 GLN B N 1
ATOM 1667 C CA . GLN B 1 51 ? -6.625 6.27 -14.289 1 95.12 51 GLN B CA 1
ATOM 1668 C C . GLN B 1 51 ? -8.023 5.996 -13.75 1 95.12 51 GLN B C 1
ATOM 1670 O O . GLN B 1 51 ? -8.766 6.926 -13.43 1 95.12 51 GLN B O 1
ATOM 1675 N N . SER B 1 52 ? -8.344 4.73 -13.734 1 96.81 52 SER B N 1
ATOM 1676 C CA . SER B 1 52 ? -9.68 4.387 -13.273 1 96.81 52 SER B CA 1
ATOM 1677 C C . SER B 1 52 ? -9.703 3.014 -12.609 1 96.81 52 SER B C 1
ATOM 1679 O O . SER B 1 52 ? -8.797 2.199 -12.82 1 96.81 52 SER B O 1
ATOM 1681 N N . VAL B 1 53 ? -10.648 2.771 -11.766 1 98.25 53 VAL B N 1
ATOM 1682 C CA . VAL B 1 53 ? -10.977 1.501 -11.133 1 98.25 53 VAL B CA 1
ATOM 1683 C C . VAL B 1 53 ? -12.398 1.092 -11.5 1 98.25 53 VAL B C 1
ATOM 1685 O O . VAL B 1 53 ? -13.328 1.893 -11.383 1 98.25 53 VAL B O 1
ATOM 1688 N N . PRO B 1 54 ? -12.664 -0.09 -11.977 1 98.25 54 PRO B N 1
ATOM 1689 C CA . PRO B 1 54 ? -11.719 -1.211 -12.031 1 98.25 54 PRO B CA 1
ATOM 1690 C C . PRO B 1 54 ? -10.609 -1.001 -13.055 1 98.25 54 PRO B C 1
ATOM 1692 O O . PRO B 1 54 ? -10.828 -0.365 -14.086 1 98.25 54 PRO B O 1
ATOM 1695 N N . VAL B 1 55 ? -9.453 -1.575 -12.742 1 97.69 55 VAL B N 1
ATOM 1696 C CA . VAL B 1 55 ? -8.266 -1.386 -13.57 1 97.69 55 VAL B CA 1
ATOM 1697 C C . VAL B 1 55 ? -8.25 -2.416 -14.695 1 97.69 55 VAL B C 1
ATOM 1699 O O . VAL B 1 55 ? -8.867 -3.479 -14.586 1 97.69 55 VAL B O 1
ATOM 1702 N N . ASN B 1 56 ? -7.609 -1.999 -15.75 1 96.12 56 ASN B N 1
ATOM 1703 C CA . ASN B 1 56 ? -7.25 -2.934 -16.812 1 96.12 56 ASN B CA 1
ATOM 1704 C C . ASN B 1 56 ? -5.855 -3.514 -16.594 1 96.12 56 ASN B C 1
ATOM 1706 O O . ASN B 1 56 ? -4.859 -2.793 -16.672 1 96.12 56 ASN B O 1
ATOM 1710 N N . ASN B 1 57 ? -5.758 -4.836 -16.438 1 96.31 57 ASN B N 1
ATOM 1711 C CA . ASN B 1 57 ? -4.496 -5.484 -16.094 1 96.31 57 ASN B CA 1
ATOM 1712 C C . ASN B 1 57 ? -3.744 -5.934 -17.344 1 96.31 57 ASN B C 1
ATOM 1714 O O . ASN B 1 57 ? -2.688 -6.559 -17.25 1 96.31 57 ASN B O 1
AT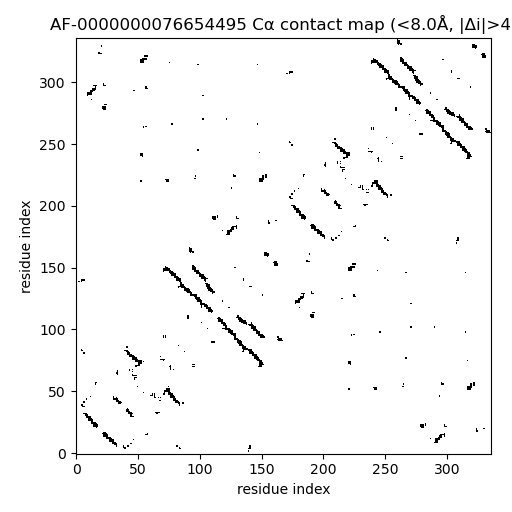OM 1718 N N . THR B 1 58 ? -4.25 -5.629 -18.469 1 92.94 58 THR B N 1
ATOM 1719 C CA . THR B 1 58 ? -3.578 -6.078 -19.672 1 92.94 58 THR B CA 1
ATOM 1720 C C . THR B 1 58 ? -3.029 -4.895 -20.469 1 92.94 58 THR B C 1
ATOM 1722 O O . THR B 1 58 ? -2.422 -5.07 -21.531 1 92.94 58 THR B O 1
ATOM 1725 N N . ASP B 1 59 ? -3.279 -3.771 -19.922 1 89.62 59 ASP B N 1
ATOM 1726 C CA . ASP B 1 59 ? -2.775 -2.586 -20.609 1 89.62 59 ASP B CA 1
ATOM 1727 C C . ASP B 1 59 ? -1.256 -2.486 -20.484 1 89.62 59 ASP B C 1
ATOM 1729 O O . ASP B 1 59 ? -0.642 -3.215 -19.703 1 89.62 59 ASP B O 1
ATOM 1733 N N . SER B 1 60 ? -0.706 -1.684 -21.375 1 85.94 60 SER B N 1
ATOM 1734 C CA . SER B 1 60 ? 0.726 -1.422 -21.266 1 85.94 60 SER B CA 1
ATOM 1735 C C . SER B 1 60 ? 1.054 -0.623 -20.016 1 85.94 60 SER B C 1
ATOM 1737 O O . SER B 1 60 ? 0.228 0.157 -19.531 1 85.94 60 SER B O 1
ATOM 1739 N N . VAL B 1 61 ? 2.168 -0.899 -19.5 1 74.5 61 VAL B N 1
ATOM 1740 C CA . VAL B 1 61 ? 2.629 -0.222 -18.281 1 74.5 61 VAL B CA 1
ATOM 1741 C C . VAL B 1 61 ? 3.238 1.129 -18.656 1 74.5 61 VAL B C 1
ATOM 1743 O O . VAL B 1 61 ? 4.227 1.192 -19.391 1 74.5 61 VAL B O 1
ATOM 1746 N N . PRO B 1 62 ? 2.572 2.141 -18.172 1 71.12 62 PRO B N 1
ATOM 1747 C CA . PRO B 1 62 ? 3.188 3.438 -18.469 1 71.12 62 PRO B CA 1
ATOM 1748 C C . PRO B 1 62 ? 4.461 3.684 -17.656 1 71.12 62 PRO B C 1
ATOM 1750 O O . PRO B 1 62 ? 4.715 2.992 -16.672 1 71.12 62 PRO B O 1
ATOM 1753 N N . SER B 1 63 ? 5.379 4.543 -18.266 1 73.12 63 SER B N 1
ATOM 1754 C CA . SER B 1 63 ? 6.48 5.09 -17.484 1 73.12 63 SER B CA 1
ATOM 1755 C C . SER B 1 63 ? 6.031 6.293 -16.656 1 73.12 63 SER B C 1
ATOM 1757 O O . SER B 1 63 ? 5.258 7.125 -17.141 1 73.12 63 SER B O 1
ATOM 1759 N N . PHE B 1 64 ? 6.328 6.34 -15.461 1 75.62 64 PHE B N 1
ATOM 1760 C CA . PHE B 1 64 ? 5.906 7.418 -14.57 1 75.62 64 PHE B CA 1
ATOM 1761 C C . PHE B 1 64 ? 7.109 8.211 -14.07 1 75.62 64 PHE B C 1
ATOM 1763 O O . PHE B 1 64 ? 7.055 8.828 -13.008 1 75.62 64 PHE B O 1
ATOM 1770 N N . GLU B 1 65 ? 8.094 8.32 -14.727 1 70.25 65 GLU B N 1
ATOM 1771 C CA . GLU B 1 65 ? 9.352 8.898 -14.258 1 70.25 65 GLU B CA 1
ATOM 1772 C C . GLU B 1 65 ? 9.219 10.398 -14.031 1 70.25 65 GLU B C 1
ATOM 1774 O O . GLU B 1 65 ? 8.469 11.078 -14.734 1 70.25 65 GLU B O 1
ATOM 1779 N N . ASN B 1 66 ? 9.836 10.867 -12.836 1 72.88 66 ASN B N 1
ATOM 1780 C CA . ASN B 1 66 ? 10.211 12.25 -12.562 1 72.88 66 ASN B CA 1
ATOM 1781 C C . ASN B 1 66 ? 8.992 13.125 -12.281 1 72.88 66 ASN B C 1
ATOM 1783 O O . ASN B 1 66 ? 8.883 14.234 -12.805 1 72.88 66 ASN B O 1
ATOM 1787 N N . SER B 1 67 ? 7.961 12.562 -11.719 1 77.5 67 SER B N 1
ATOM 1788 C CA . SER B 1 67 ? 6.801 13.383 -11.383 1 77.5 67 SER B CA 1
ATOM 1789 C C . SER B 1 67 ? 6.418 13.227 -9.914 1 77.5 67 SER B C 1
ATOM 1791 O O . SER B 1 67 ? 6.723 12.203 -9.297 1 77.5 67 SER B O 1
ATOM 1793 N N . LEU B 1 68 ? 5.84 14.352 -9.352 1 85.56 68 LEU B N 1
ATOM 1794 C CA . LEU B 1 68 ? 5.195 14.25 -8.039 1 85.56 68 LEU B CA 1
ATOM 1795 C C . LEU B 1 68 ? 3.973 13.344 -8.109 1 85.56 68 LEU B C 1
ATOM 1797 O O . LEU B 1 68 ? 3.223 13.375 -9.086 1 85.56 68 LEU B O 1
ATOM 1801 N N . PRO B 1 69 ? 3.861 12.531 -7.141 1 90.31 69 PRO B N 1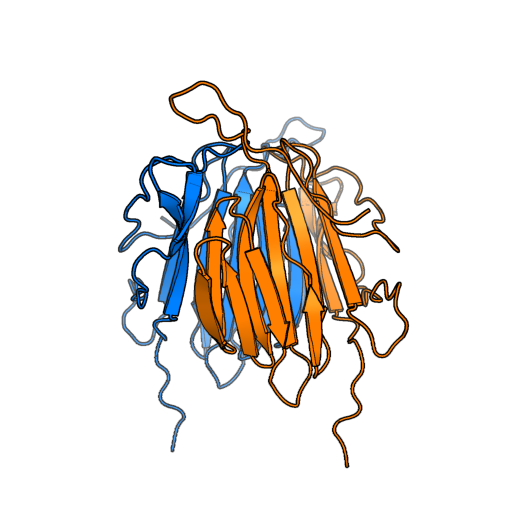
ATOM 1802 C CA . PRO B 1 69 ? 2.68 11.664 -7.156 1 90.31 69 PRO B CA 1
ATOM 1803 C C . PRO B 1 69 ? 1.372 12.453 -7.113 1 90.31 69 PRO B C 1
ATOM 1805 O O . PRO B 1 69 ? 1.149 13.234 -6.188 1 90.31 69 PRO B O 1
ATOM 1808 N N . ARG B 1 70 ? 0.574 12.227 -8.078 1 91.12 70 ARG B N 1
ATOM 1809 C CA . ARG B 1 70 ? -0.778 12.773 -8.148 1 91.12 70 ARG B CA 1
ATOM 1810 C C . ARG B 1 70 ? -1.795 11.68 -8.445 1 91.12 70 ARG B C 1
ATOM 1812 O O . ARG B 1 70 ? -1.772 11.078 -9.516 1 91.12 70 ARG B O 1
ATOM 1819 N N . CYS B 1 71 ? -2.641 11.484 -7.555 1 95.44 71 CYS B N 1
ATOM 1820 C CA . CYS B 1 71 ? -3.625 10.414 -7.707 1 95.44 71 CYS B CA 1
ATOM 1821 C C . CYS B 1 71 ? -4.715 10.82 -8.695 1 95.44 71 CYS B C 1
ATOM 1823 O O . CYS B 1 71 ? -5.348 11.859 -8.531 1 95.44 71 CYS B O 1
ATOM 1825 N N . PRO B 1 72 ? -4.969 10.023 -9.727 1 95.31 72 PRO B N 1
ATOM 1826 C CA . PRO B 1 72 ? -6.148 10.297 -10.555 1 95.31 72 PRO B CA 1
ATOM 1827 C C . PRO B 1 72 ? -7.453 10.227 -9.758 1 95.31 72 PRO B C 1
ATOM 1829 O O . PRO B 1 72 ? -7.617 9.344 -8.914 1 95.31 72 PRO B O 1
ATOM 1832 N N . PRO B 1 73 ? -8.391 11.086 -10.047 1 96.12 73 PRO B N 1
ATOM 1833 C CA . PRO B 1 73 ? -9.594 11.195 -9.227 1 96.12 73 PRO B CA 1
ATOM 1834 C C . PRO B 1 73 ? -10.406 9.906 -9.188 1 96.12 73 PRO B C 1
ATOM 1836 O O . PRO B 1 73 ? -11.133 9.656 -8.219 1 96.12 73 PRO B O 1
ATOM 1839 N N . LYS B 1 74 ? -10.344 9.109 -10.188 1 97.88 74 LYS B N 1
ATOM 1840 C CA . LYS B 1 74 ? -11.109 7.875 -10.234 1 97.88 74 LYS B CA 1
ATOM 1841 C C . LYS B 1 74 ? -10.195 6.656 -10.266 1 97.88 74 LYS B C 1
ATOM 1843 O O . LYS B 1 74 ? -10.625 5.555 -10.617 1 97.88 74 LYS B O 1
ATOM 1848 N N . GLY B 1 75 ? -8.953 6.91 -10 1 97.88 75 GLY B N 1
ATOM 1849 C CA . GLY B 1 75 ? -7.965 5.859 -10.18 1 97.88 75 GLY B CA 1
ATOM 1850 C C . GLY B 1 75 ? -7.164 5.578 -8.922 1 97.88 75 GLY B C 1
ATOM 1851 O O . GLY B 1 75 ? -7.703 5.621 -7.812 1 97.88 75 GLY B O 1
ATOM 1852 N N . SER B 1 76 ? -5.922 5.113 -9.109 1 97.75 76 SER B N 1
ATOM 1853 C CA . SER B 1 76 ? -5.02 4.766 -8.023 1 97.75 76 SER B CA 1
ATOM 1854 C C . SER B 1 76 ? -3.572 5.09 -8.375 1 97.75 76 SER B C 1
ATOM 1856 O O . SER B 1 76 ? -3.225 5.195 -9.555 1 97.75 76 SER B O 1
ATOM 1858 N N . LEU B 1 77 ? -2.77 5.344 -7.406 1 97.38 77 LEU B N 1
ATOM 1859 C CA . LEU B 1 77 ? -1.346 5.625 -7.539 1 97.38 77 LEU B CA 1
ATOM 1860 C C . LEU B 1 77 ? -0.546 4.918 -6.449 1 97.38 77 LEU B C 1
ATOM 1862 O O . LEU B 1 77 ? -0.926 4.945 -5.277 1 97.38 77 LEU B O 1
ATOM 1866 N N . PHE B 1 78 ? 0.521 4.188 -6.82 1 97.56 78 PHE B N 1
ATOM 1867 C CA . PHE B 1 78 ? 1.424 3.482 -5.918 1 97.56 78 PHE B CA 1
ATOM 1868 C C . PHE B 1 78 ? 2.803 4.129 -5.918 1 97.56 78 PHE B C 1
ATOM 1870 O O . PHE B 1 78 ? 3.447 4.23 -6.965 1 97.56 78 PHE B O 1
ATOM 1877 N N . CYS B 1 79 ? 3.215 4.582 -4.68 1 97.44 79 CYS B N 1
ATOM 1878 C CA . CYS B 1 79 ? 4.457 5.344 -4.648 1 97.44 79 CYS B CA 1
ATOM 1879 C C . CYS B 1 79 ? 5.145 5.215 -3.295 1 97.44 79 CYS B C 1
ATOM 1881 O O . CYS B 1 79 ? 4.602 4.594 -2.377 1 97.44 79 CYS B O 1
ATOM 1883 N N . MET B 1 80 ? 6.359 5.699 -3.234 1 96.94 80 MET B N 1
ATOM 1884 C CA . MET B 1 80 ? 7.117 5.836 -1.994 1 96.94 80 MET B CA 1
ATOM 1885 C C . MET B 1 80 ? 7.645 7.258 -1.834 1 96.94 80 MET B C 1
ATOM 1887 O O . MET B 1 80 ? 8.109 7.867 -2.799 1 96.94 80 MET B O 1
ATOM 1891 N N . THR B 1 81 ? 7.535 7.805 -0.669 1 96.69 81 THR B N 1
ATOM 1892 C CA . THR B 1 81 ? 8.141 9.07 -0.286 1 96.69 81 THR B CA 1
ATOM 1893 C C . THR B 1 81 ? 9.281 8.852 0.705 1 96.69 81 THR B C 1
ATOM 1895 O O . THR B 1 81 ? 9.141 8.078 1.658 1 96.69 81 THR B O 1
ATOM 1898 N N . GLN B 1 82 ? 10.359 9.43 0.427 1 96.81 82 GLN B N 1
ATOM 1899 C CA . GLN B 1 82 ? 11.516 9.398 1.309 1 96.81 82 GLN B CA 1
ATOM 1900 C C . GLN B 1 82 ? 11.82 10.781 1.877 1 96.81 82 GLN B C 1
ATOM 1902 O O . GLN B 1 82 ? 12.102 11.719 1.127 1 96.81 82 GLN B O 1
ATOM 1907 N N . ILE B 1 83 ? 11.688 10.898 3.152 1 96.12 83 ILE B N 1
ATOM 1908 C CA . ILE B 1 83 ? 11.883 12.188 3.822 1 96.12 83 ILE B CA 1
ATOM 1909 C C . ILE B 1 83 ? 13.133 12.125 4.691 1 96.12 83 ILE B C 1
ATOM 1911 O O . ILE B 1 83 ? 13.211 11.336 5.633 1 96.12 83 ILE B O 1
ATOM 1915 N N . GLN B 1 84 ? 14.102 12.992 4.441 1 95.06 84 GLN B N 1
ATOM 1916 C CA . GLN B 1 84 ? 15.375 13.016 5.148 1 95.06 84 GLN B CA 1
ATOM 1917 C C . GLN B 1 84 ? 15.219 13.602 6.551 1 95.06 84 GLN B C 1
ATOM 1919 O O . GLN B 1 84 ? 14.211 14.242 6.852 1 95.06 84 GLN B O 1
ATOM 1924 N N . PRO B 1 85 ? 16.234 13.273 7.406 1 94.81 85 PRO B N 1
ATOM 1925 C CA . PRO B 1 85 ? 16.203 13.906 8.727 1 94.81 85 PRO B CA 1
ATOM 1926 C C . PRO B 1 85 ? 16.047 15.422 8.656 1 94.81 85 PRO B C 1
ATOM 1928 O O . PRO B 1 85 ? 16.75 16.094 7.898 1 94.81 85 PRO B O 1
ATOM 1931 N N . GLY B 1 86 ? 15.062 15.883 9.391 1 93.88 86 GLY B N 1
ATOM 1932 C CA . GLY B 1 86 ? 14.781 17.312 9.383 1 93.88 86 GLY B CA 1
ATOM 1933 C C . GLY B 1 86 ? 13.852 17.719 8.25 1 93.88 86 GLY B C 1
ATOM 1934 O O . GLY B 1 86 ? 13.383 18.859 8.211 1 93.88 86 GLY B O 1
ATOM 1935 N N . GLY B 1 87 ? 13.555 16.812 7.316 1 94.06 87 GLY B N 1
ATOM 1936 C CA . GLY B 1 87 ? 12.68 17.109 6.195 1 94.06 87 GLY B CA 1
ATOM 1937 C C . GLY B 1 87 ? 11.219 17.25 6.602 1 94.06 87 GLY B C 1
ATOM 1938 O O . GLY B 1 87 ? 10.789 16.688 7.605 1 94.06 87 GLY B O 1
ATOM 1939 N N . LYS B 1 88 ? 10.477 18.047 5.711 1 93.44 88 LYS B N 1
ATOM 1940 C CA . LYS B 1 88 ? 9.062 18.297 5.988 1 93.44 88 LYS B CA 1
ATOM 1941 C C . LYS B 1 88 ? 8.258 18.375 4.695 1 93.44 88 LYS B C 1
ATOM 1943 O O . LYS B 1 88 ? 8.789 18.719 3.641 1 93.44 88 LYS B O 1
ATOM 1948 N N . ALA B 1 89 ? 7.059 17.938 4.746 1 93.19 89 ALA B N 1
ATOM 1949 C CA . ALA B 1 89 ? 6.016 18.281 3.785 1 93.19 89 ALA B CA 1
ATOM 1950 C C . ALA B 1 89 ? 4.973 19.203 4.422 1 93.19 89 ALA B C 1
ATOM 1952 O O . ALA B 1 89 ? 4.359 18.844 5.434 1 93.19 89 ALA B O 1
ATOM 1953 N N . PRO B 1 90 ? 4.836 20.359 3.881 1 94 90 PRO B N 1
ATOM 1954 C CA . PRO B 1 90 ? 3.91 21.312 4.496 1 94 90 PRO B CA 1
ATOM 1955 C C . PRO B 1 90 ? 2.465 20.828 4.484 1 94 90 PRO B C 1
ATOM 1957 O O . PRO B 1 90 ? 2.146 19.844 3.809 1 94 90 PRO B O 1
ATOM 1960 N N . MET B 1 91 ? 1.651 21.547 5.289 1 96.62 91 MET B N 1
ATOM 1961 C CA . MET B 1 91 ? 0.225 21.25 5.387 1 96.62 91 MET B CA 1
ATOM 1962 C C . MET B 1 91 ? -0.436 21.312 4.012 1 96.62 91 MET B C 1
ATOM 1964 O O . MET B 1 91 ? -0.266 22.281 3.277 1 96.62 91 MET B O 1
ATOM 1968 N N . HIS B 1 92 ? -1.18 20.203 3.617 1 96.44 92 HIS B N 1
ATOM 1969 C CA . HIS B 1 92 ? -1.864 20.125 2.332 1 96.44 92 HIS B CA 1
ATOM 1970 C C . HIS B 1 92 ? -2.953 19.062 2.355 1 96.44 92 HIS B C 1
ATOM 1972 O O . HIS B 1 92 ? -2.979 18.219 3.25 1 96.44 92 HIS B O 1
ATOM 1978 N N . ARG B 1 93 ? -3.875 19.172 1.42 1 96.31 93 ARG B N 1
ATOM 1979 C CA . ARG B 1 93 ? -4.957 18.219 1.272 1 96.31 93 ARG B CA 1
ATOM 1980 C C . ARG B 1 93 ? -4.898 17.531 -0.086 1 96.31 93 ARG B C 1
ATOM 1982 O O . ARG B 1 93 ? -4.719 18.188 -1.114 1 96.31 93 ARG B O 1
ATOM 1989 N N . THR B 1 94 ? -4.922 16.219 -0.035 1 94.62 94 THR B N 1
ATOM 1990 C CA . THR B 1 94 ? -5.113 15.422 -1.245 1 94.62 94 THR B CA 1
ATOM 1991 C C . THR B 1 94 ? -6.566 14.984 -1.382 1 94.62 94 THR B C 1
ATOM 1993 O O . THR B 1 94 ? -7.262 14.805 -0.38 1 94.62 94 THR B O 1
ATOM 1996 N N . LYS B 1 95 ? -7.059 14.836 -2.596 1 95.75 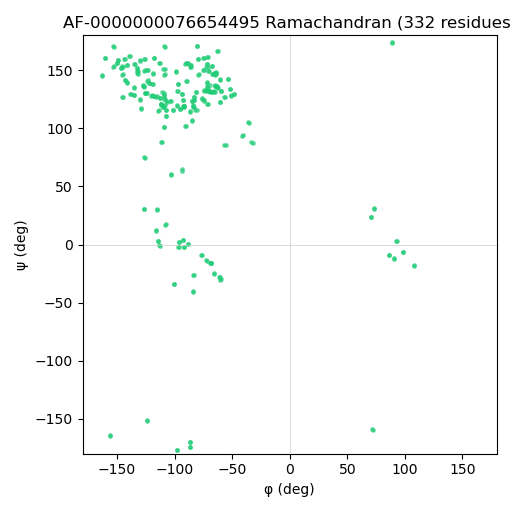95 LYS B N 1
ATOM 1997 C CA . LYS B 1 95 ? -8.375 14.258 -2.848 1 95.75 95 LYS B CA 1
ATOM 1998 C C . LYS B 1 95 ? -8.281 12.758 -3.102 1 95.75 95 LYS B C 1
ATOM 2000 O O . LYS B 1 95 ? -8.617 12.281 -4.188 1 95.75 95 LYS B O 1
ATOM 2005 N N . SER B 1 96 ? -7.863 12.07 -2.146 1 98.19 96 SER B N 1
ATOM 2006 C CA . SER B 1 96 ? -7.645 10.625 -2.191 1 98.19 96 SER B CA 1
ATOM 2007 C C . SER B 1 96 ? -7.785 10 -0.807 1 98.19 96 SER B C 1
ATOM 2009 O O . SER B 1 96 ? -7.742 10.703 0.204 1 98.19 96 SER B O 1
ATOM 2011 N N . LEU B 1 97 ? -8.141 8.758 -0.759 1 98.06 97 LEU B N 1
ATOM 2012 C CA . LEU B 1 97 ? -7.855 7.883 0.372 1 98.06 97 LEU B CA 1
ATOM 2013 C C . LEU B 1 97 ? -6.457 7.285 0.261 1 98.06 97 LEU B C 1
ATOM 2015 O O . LEU B 1 97 ? -6.137 6.621 -0.729 1 98.06 97 LEU B O 1
ATOM 2019 N N . ASP B 1 98 ? -5.57 7.535 1.227 1 98.75 98 ASP B N 1
ATOM 2020 C CA . ASP B 1 98 ? -4.203 7.039 1.164 1 98.75 98 ASP B CA 1
ATOM 2021 C C . ASP B 1 98 ? -3.982 5.902 2.162 1 98.75 98 ASP B C 1
ATOM 2023 O O . ASP B 1 98 ? -4.129 6.098 3.371 1 98.75 98 ASP B O 1
ATOM 2027 N N . TYR B 1 99 ? -3.703 4.727 1.673 1 98.88 99 TYR B N 1
ATOM 2028 C CA . TYR B 1 99 ? -3.143 3.637 2.461 1 98.88 99 TYR B CA 1
ATOM 2029 C C . TYR B 1 99 ? -1.629 3.768 2.574 1 98.88 99 TYR B C 1
ATOM 2031 O O . TYR B 1 99 ? -0.932 3.879 1.562 1 98.88 99 TYR B O 1
ATOM 2039 N N . ALA B 1 100 ? -1.11 3.74 3.799 1 98.88 100 ALA B N 1
ATOM 2040 C CA . ALA B 1 100 ? 0.329 3.951 3.926 1 98.88 100 ALA B CA 1
ATOM 2041 C C . ALA B 1 100 ? 0.921 3.051 5.008 1 98.88 100 ALA B C 1
ATOM 2043 O O . ALA B 1 100 ? 0.219 2.641 5.934 1 98.88 100 ALA B O 1
ATOM 2044 N N . VAL B 1 101 ? 2.148 2.758 4.895 1 98.81 101 VAL B N 1
ATOM 2045 C CA . VAL B 1 101 ? 2.936 2.064 5.906 1 98.81 101 VAL B CA 1
ATOM 2046 C C . VAL B 1 101 ? 4.34 2.656 5.965 1 98.81 101 VAL B C 1
ATOM 2048 O O . VAL B 1 101 ? 4.93 2.971 4.926 1 98.81 101 VAL B O 1
ATOM 2051 N N . VAL B 1 102 ? 4.852 2.816 7.16 1 98.62 102 VAL B N 1
ATOM 2052 C CA . VAL B 1 102 ? 6.23 3.27 7.328 1 98.62 102 VAL B CA 1
ATOM 2053 C C . VAL B 1 102 ? 7.184 2.082 7.211 1 98.62 102 VAL B C 1
ATOM 2055 O O . VAL B 1 102 ? 7.129 1.155 8.023 1 98.62 102 VAL B O 1
ATOM 2058 N N . LEU B 1 103 ? 8.039 2.139 6.223 1 97.75 103 LEU B N 1
ATOM 2059 C CA . LEU B 1 103 ? 8.969 1.048 5.953 1 97.75 103 LEU B CA 1
ATOM 2060 C C . LEU B 1 103 ? 10.219 1.165 6.824 1 97.75 103 LEU B C 1
ATOM 2062 O O . LEU B 1 103 ? 10.781 0.154 7.25 1 97.75 103 LEU B O 1
ATOM 2066 N N . SER B 1 104 ? 10.688 2.355 6.988 1 96.75 104 SER B N 1
ATOM 2067 C CA . SER B 1 104 ? 11.867 2.654 7.793 1 96.75 104 SER B CA 1
ATOM 2068 C C . SER B 1 104 ? 11.742 4.02 8.469 1 96.75 104 SER B C 1
ATOM 2070 O O . SER B 1 104 ? 11.094 4.922 7.938 1 96.75 104 SER B O 1
ATOM 2072 N N . GLY B 1 105 ? 12.43 4.145 9.664 1 96.94 105 GLY B N 1
ATOM 2073 C CA . GLY B 1 105 ? 12.367 5.395 10.406 1 96.94 105 GLY B CA 1
ATOM 2074 C C . GLY B 1 105 ? 11.016 5.625 11.062 1 96.94 105 GLY B C 1
ATOM 2075 O O . GLY B 1 105 ? 10.352 4.676 11.477 1 96.94 105 GLY B O 1
ATOM 2076 N N . GLU B 1 106 ? 10.812 6.867 11.344 1 98.25 106 GLU B N 1
ATOM 2077 C CA . GLU B 1 106 ? 9.539 7.336 11.898 1 98.25 106 GLU B CA 1
ATOM 2078 C C . GLU B 1 106 ? 9.164 8.703 11.344 1 98.25 106 GLU B C 1
ATOM 2080 O O . GLU B 1 106 ? 10.016 9.422 10.812 1 98.25 106 GLU B O 1
ATOM 2085 N N . ILE B 1 107 ? 7.883 9.039 11.438 1 98.56 107 ILE B N 1
ATOM 2086 C CA . ILE B 1 107 ? 7.387 10.289 10.867 1 98.56 107 ILE B CA 1
ATOM 2087 C C . ILE B 1 107 ? 6.32 10.883 11.781 1 98.56 107 ILE B C 1
ATOM 2089 O O . ILE B 1 107 ? 5.523 10.148 12.375 1 98.56 107 ILE B O 1
ATOM 2093 N N . VAL B 1 108 ? 6.336 12.133 11.898 1 98.88 108 VAL B N 1
ATOM 2094 C CA . VAL B 1 108 ? 5.258 12.836 12.586 1 98.88 108 VAL B CA 1
ATOM 2095 C C . VAL B 1 108 ? 4.188 13.25 11.578 1 98.88 108 VAL B C 1
ATOM 2097 O O . VAL B 1 108 ? 4.469 13.977 10.617 1 98.88 108 VAL B O 1
ATOM 2100 N N . LEU B 1 109 ? 3.006 12.75 11.781 1 98.88 109 LEU B N 1
ATOM 2101 C CA . LEU B 1 109 ? 1.813 13.148 11.039 1 98.88 109 LEU B CA 1
ATOM 2102 C C . LEU B 1 109 ? 1.04 14.227 11.797 1 98.88 109 LEU B C 1
ATOM 2104 O O . LEU B 1 109 ? 0.561 13.992 12.906 1 98.88 109 LEU B O 1
ATOM 2108 N N . GLY B 1 110 ? 0.946 15.398 11.195 1 98.75 110 GLY B N 1
ATOM 2109 C CA . GLY B 1 110 ? 0.192 16.5 11.789 1 98.75 110 GLY B CA 1
ATOM 2110 C C . GLY B 1 110 ? -1.099 16.797 11.047 1 98.75 110 GLY B C 1
ATOM 2111 O O . GLY B 1 110 ? -1.155 16.703 9.82 1 98.75 110 GLY B O 1
ATOM 2112 N N . LEU B 1 111 ? -2.098 17.203 11.805 1 98.56 111 LEU B N 1
ATOM 2113 C CA . LEU B 1 111 ? -3.379 17.578 11.219 1 98.56 111 LEU B CA 1
ATOM 2114 C C . LEU B 1 111 ? -3.689 19.047 11.492 1 98.56 111 LEU B C 1
ATOM 2116 O O . LEU B 1 111 ? -3.084 19.672 12.375 1 98.56 111 LEU B O 1
ATOM 2120 N N . ASP B 1 112 ? -4.598 19.609 10.695 1 97.19 112 ASP B N 1
ATOM 2121 C CA . ASP B 1 112 ? -4.879 21.047 10.766 1 97.19 112 ASP B CA 1
ATOM 2122 C C . ASP B 1 112 ? -5.652 21.391 12.031 1 97.19 112 ASP B C 1
ATOM 2124 O O . ASP B 1 112 ? -5.758 22.562 12.406 1 97.19 112 ASP B O 1
ATOM 2128 N N . GLY B 1 113 ? -6.191 20.422 12.727 1 94.69 113 GLY B N 1
ATOM 2129 C CA . GLY B 1 113 ? -6.77 20.656 14.039 1 94.69 113 GLY B CA 1
ATOM 2130 C C . GLY B 1 113 ? -5.73 20.797 15.133 1 94.69 113 GLY B C 1
ATOM 2131 O O . GLY B 1 113 ? -6.062 21.109 16.281 1 94.69 113 GLY B O 1
ATOM 2132 N N . GLY B 1 114 ? -4.52 20.516 14.805 1 96.88 114 GLY B N 1
ATOM 2133 C CA . GLY B 1 114 ? -3.43 20.734 15.742 1 96.88 114 GLY B CA 1
ATOM 2134 C C . GLY B 1 114 ? -2.854 19.453 16.312 1 96.88 114 GLY B C 1
ATOM 2135 O O . GLY B 1 114 ? -1.754 19.453 16.859 1 96.88 114 GLY B O 1
ATOM 2136 N N . GLU B 1 115 ? -3.529 18.344 16.234 1 98.19 115 GLU B N 1
ATOM 2137 C CA . GLU B 1 115 ? -3.045 17.078 16.781 1 98.19 115 GLU B CA 1
ATOM 2138 C C . GLU B 1 115 ? -1.944 16.484 15.898 1 98.19 115 GLU B C 1
ATOM 2140 O O . GLU B 1 115 ? -1.918 16.719 14.688 1 98.19 115 GLU B O 1
ATOM 2145 N N . GLU B 1 116 ? -1.054 15.75 16.562 1 98.62 116 GLU B N 1
ATOM 2146 C CA . GLU B 1 116 ? 0.021 15.031 15.883 1 98.62 116 GLU B CA 1
ATOM 2147 C C . GLU B 1 116 ? 0.125 13.594 16.391 1 98.62 116 GLU B C 1
ATOM 2149 O O . GLU B 1 116 ? -0.251 13.305 17.531 1 98.62 116 GLU B O 1
ATOM 2154 N N . ARG B 1 117 ? 0.594 12.75 15.539 1 98.69 117 ARG B N 1
ATOM 2155 C CA . ARG B 1 117 ? 0.99 11.398 15.906 1 98.69 117 ARG B CA 1
ATOM 2156 C C . ARG B 1 117 ? 2.332 11.031 15.281 1 98.69 117 ARG B C 1
ATOM 2158 O O . ARG B 1 117 ? 2.598 11.367 14.125 1 98.69 117 ARG B O 1
ATOM 2165 N N . THR B 1 118 ? 3.172 10.422 16.125 1 98.81 118 THR B N 1
ATOM 2166 C CA . THR B 1 118 ? 4.355 9.789 15.562 1 98.81 118 THR B CA 1
ATOM 2167 C C . THR B 1 118 ? 4.039 8.375 15.086 1 98.81 118 THR B C 1
ATOM 2169 O O . THR B 1 118 ? 3.502 7.566 15.852 1 98.81 118 THR B O 1
ATOM 2172 N N . VAL B 1 119 ? 4.293 8.094 13.859 1 98.81 119 VAL B N 1
ATOM 2173 C CA . VAL B 1 119 ? 4.082 6.777 13.266 1 98.81 119 VAL B CA 1
ATOM 2174 C C . VAL B 1 119 ? 5.43 6.117 12.984 1 98.81 119 VAL B C 1
ATOM 2176 O O . VAL B 1 119 ? 6.281 6.691 12.305 1 98.81 119 VAL B O 1
ATOM 2179 N N . LYS B 1 120 ? 5.598 4.875 13.469 1 98.5 120 LYS B N 1
ATOM 2180 C CA . LYS B 1 120 ? 6.898 4.215 13.422 1 98.5 120 LYS B CA 1
ATOM 2181 C C . LYS B 1 120 ? 6.91 3.094 12.383 1 98.5 120 LYS B C 1
ATOM 2183 O O . LYS B 1 120 ? 5.863 2.729 11.844 1 98.5 120 LYS B O 1
ATOM 2188 N N . GLN B 1 121 ? 8.18 2.623 12.188 1 97.88 121 GLN B N 1
ATOM 2189 C CA . GLN B 1 121 ? 8.359 1.515 11.258 1 97.88 121 GLN B CA 1
ATOM 2190 C C . GLN B 1 121 ? 7.363 0.394 11.531 1 97.88 121 GLN B C 1
ATOM 2192 O O . GLN B 1 121 ? 7.199 -0.03 12.68 1 97.88 121 GLN B O 1
ATOM 2197 N N . GLY B 1 122 ? 6.699 -0.016 10.438 1 97.75 122 GLY B N 1
ATOM 2198 C CA . GLY B 1 122 ? 5.789 -1.144 10.539 1 97.75 122 GLY B CA 1
ATOM 2199 C C . GLY B 1 122 ? 4.371 -0.734 10.883 1 97.75 122 GLY B C 1
ATOM 2200 O O . GLY B 1 122 ? 3.445 -1.544 10.797 1 97.75 122 GLY B O 1
ATOM 2201 N N . GLU B 1 123 ? 4.141 0.499 11.289 1 98.56 123 GLU B N 1
ATOM 2202 C CA . GLU B 1 123 ? 2.795 0.973 11.594 1 98.56 123 GLU B CA 1
ATOM 2203 C C . GLU B 1 123 ? 2.088 1.467 10.328 1 98.56 123 GLU B C 1
ATOM 2205 O O . GLU B 1 123 ? 2.74 1.839 9.352 1 98.56 123 GLU B O 1
ATOM 2210 N N . VAL B 1 124 ? 0.72 1.419 10.359 1 98.38 124 VAL B N 1
ATOM 2211 C CA . VAL B 1 124 ? -0.078 1.612 9.156 1 98.38 124 VAL B CA 1
ATOM 2212 C C . VAL B 1 124 ? -0.978 2.836 9.32 1 98.38 124 VAL B C 1
ATOM 2214 O O . VAL B 1 124 ? -1.408 3.15 10.43 1 98.38 124 VAL B O 1
ATOM 2217 N N . ILE B 1 125 ? -1.228 3.523 8.242 1 98.81 125 ILE B N 1
ATOM 2218 C CA . ILE B 1 125 ? -2.055 4.727 8.219 1 98.81 125 ILE B CA 1
ATOM 2219 C C . ILE B 1 125 ? -3.168 4.562 7.184 1 98.81 125 ILE B C 1
ATOM 2221 O O . ILE B 1 125 ? -2.924 4.102 6.066 1 98.81 125 ILE B O 1
ATOM 2225 N N . VAL B 1 126 ? -4.371 4.812 7.52 1 98.06 126 VAL B N 1
ATOM 2226 C CA . VAL B 1 126 ? -5.477 5.062 6.602 1 98.06 126 VAL B CA 1
ATOM 2227 C C . VAL B 1 126 ? -5.883 6.531 6.668 1 98.06 126 VAL B C 1
ATOM 2229 O O . VAL B 1 126 ? -6.559 6.953 7.609 1 98.06 126 VAL B O 1
ATOM 2232 N N . GLN B 1 127 ? -5.445 7.332 5.676 1 98.44 127 GLN B N 1
ATOM 2233 C CA . GLN B 1 127 ? -5.633 8.781 5.648 1 98.44 127 GLN B CA 1
ATOM 2234 C C . GLN B 1 127 ? -6.777 9.164 4.715 1 98.44 127 GLN B C 1
ATOM 2236 O O . GLN B 1 127 ? -6.672 9.008 3.496 1 98.44 127 GLN B O 1
ATOM 2241 N N . ARG B 1 128 ? -7.836 9.734 5.211 1 97.62 128 ARG B N 1
ATOM 2242 C CA . ARG B 1 128 ? -9.086 9.906 4.48 1 97.62 128 ARG B CA 1
ATOM 2243 C C . ARG B 1 128 ? -9.242 11.344 3.988 1 97.62 128 ARG B C 1
ATOM 2245 O O . ARG B 1 128 ? -10.211 12.023 4.324 1 97.62 128 ARG B O 1
ATOM 2252 N N . GLY B 1 129 ? -8.297 11.766 3.166 1 97.31 129 GLY B N 1
ATOM 2253 C CA . GLY B 1 129 ? -8.398 13.039 2.465 1 97.31 129 GLY B CA 1
ATOM 2254 C C . GLY B 1 129 ? -8.242 14.234 3.381 1 97.31 129 GLY B C 1
ATOM 2255 O O . GLY B 1 129 ? -8.703 15.336 3.059 1 97.31 129 GLY B O 1
ATOM 2256 N N . VAL B 1 130 ? -7.625 14.102 4.465 1 97.62 130 VAL B N 1
ATOM 2257 C CA . VAL B 1 130 ? -7.5 15.141 5.477 1 97.62 130 VAL B CA 1
ATOM 2258 C C . VAL B 1 130 ? -6.41 16.125 5.07 1 97.62 130 VAL B C 1
ATOM 2260 O O . VAL B 1 130 ? -5.574 15.82 4.215 1 97.62 130 VAL B O 1
ATOM 2263 N N . ASN B 1 131 ? -6.492 17.328 5.668 1 97.75 131 ASN B N 1
ATOM 2264 C CA . ASN B 1 131 ? -5.359 18.25 5.641 1 97.75 131 ASN B CA 1
ATOM 2265 C C . ASN B 1 131 ? -4.254 17.812 6.598 1 97.75 131 ASN B C 1
ATOM 2267 O O . ASN B 1 131 ? -4.5 17.609 7.789 1 97.75 131 ASN B O 1
ATOM 2271 N N . HIS B 1 132 ? -3.057 17.641 6.09 1 98.38 132 HIS B N 1
ATOM 2272 C CA . HIS B 1 132 ? -2.029 16.984 6.891 1 98.38 132 HIS B CA 1
ATOM 2273 C C . HIS B 1 132 ? -0.64 17.5 6.539 1 98.38 132 HIS B C 1
ATOM 2275 O O . HIS B 1 132 ? -0.45 18.125 5.488 1 98.38 132 HIS B O 1
ATOM 2281 N N . SER B 1 133 ? 0.284 17.328 7.422 1 97.69 133 SER B N 1
ATOM 2282 C CA . SER B 1 133 ? 1.709 17.578 7.234 1 97.69 133 SER B CA 1
ATOM 2283 C C . SER B 1 133 ? 2.545 16.375 7.676 1 97.69 133 SER B C 1
ATOM 2285 O O . SER B 1 133 ? 2.072 15.539 8.445 1 97.69 133 SER B O 1
ATOM 2287 N N . TRP B 1 134 ? 3.713 16.344 7.152 1 98 134 TRP B N 1
ATOM 2288 C CA . TRP B 1 134 ? 4.699 15.336 7.543 1 98 134 TRP B CA 1
ATOM 2289 C C . TRP B 1 134 ? 5.98 15.992 8.031 1 98 134 TRP B C 1
ATOM 2291 O O . TRP B 1 134 ? 6.43 16.984 7.465 1 98 134 TRP B O 1
ATOM 2301 N N . GLU B 1 135 ? 6.566 15.43 9.055 1 97.81 135 GLU B N 1
ATOM 2302 C CA . GLU B 1 135 ? 7.863 15.891 9.547 1 97.81 135 GLU B CA 1
ATOM 2303 C C . GLU B 1 135 ? 8.703 14.727 10.055 1 97.81 135 GLU B C 1
ATOM 2305 O O . GLU B 1 135 ? 8.242 13.922 10.859 1 97.81 135 GLU B O 1
ATOM 2310 N N . ASN B 1 136 ? 9.93 14.617 9.547 1 97.5 136 ASN B N 1
ATOM 2311 C CA . ASN B 1 136 ? 10.898 13.672 10.086 1 97.5 136 ASN B CA 1
ATOM 2312 C C . ASN B 1 136 ? 11.75 14.305 11.18 1 97.5 136 ASN B C 1
ATOM 2314 O O . ASN B 1 136 ? 12.734 14.992 10.891 1 97.5 136 ASN B O 1
ATOM 2318 N N . ARG B 1 137 ? 11.438 14.008 12.383 1 97.62 137 ARG B N 1
ATOM 2319 C CA . ARG B 1 137 ? 12.172 14.539 13.531 1 97.62 137 ARG B CA 1
ATOM 2320 C C . ARG B 1 137 ? 13.234 13.555 14.008 1 97.62 137 ARG B C 1
ATOM 2322 O O . ARG B 1 137 ? 13.852 13.766 15.047 1 97.62 137 ARG B O 1
ATOM 2329 N N . GLY B 1 138 ? 13.32 12.453 13.281 1 95.25 138 GLY B N 1
ATOM 2330 C CA . GLY B 1 138 ? 14.312 11.445 13.617 1 95.25 138 GLY B CA 1
ATOM 2331 C C . GLY B 1 138 ? 15.664 11.703 12.969 1 95.25 138 GLY B C 1
ATOM 2332 O O . GLY B 1 138 ? 15.883 12.766 12.383 1 95.25 138 GLY B O 1
ATOM 2333 N N . ASP B 1 139 ? 16.578 10.672 13.07 1 94.19 139 ASP B N 1
ATOM 2334 C CA . ASP B 1 139 ? 17.969 10.852 12.625 1 94.19 139 ASP B CA 1
ATOM 2335 C C . ASP B 1 139 ? 18.281 9.953 11.43 1 94.19 139 ASP B C 1
ATOM 2337 O O . ASP B 1 139 ? 19.422 9.93 10.953 1 94.19 139 ASP B O 1
ATOM 2341 N N . VAL B 1 140 ? 17.312 9.266 10.992 1 94.75 140 VAL B N 1
ATOM 2342 C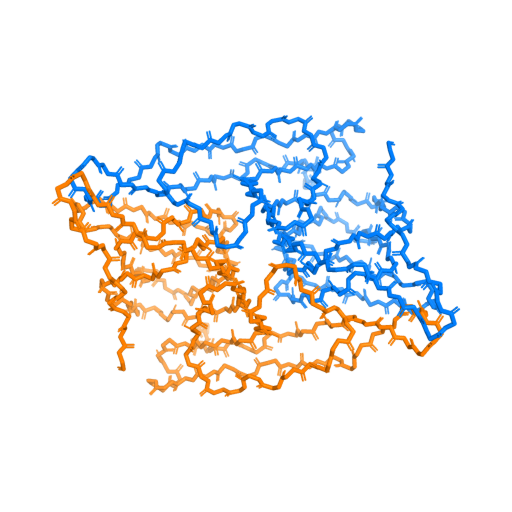 CA . VAL B 1 140 ? 17.484 8.453 9.797 1 94.75 140 VAL B CA 1
ATOM 2343 C C . VAL B 1 140 ? 16.391 8.789 8.781 1 94.75 140 VAL B C 1
ATOM 2345 O O . VAL B 1 140 ? 15.352 9.359 9.141 1 94.75 140 VAL B O 1
ATOM 2348 N N . THR B 1 141 ? 16.594 8.477 7.527 1 95.56 141 THR B N 1
ATOM 2349 C CA . THR B 1 141 ? 15.594 8.695 6.488 1 95.56 141 THR B CA 1
ATOM 2350 C C . THR B 1 141 ? 14.312 7.922 6.797 1 95.56 141 THR B C 1
ATOM 2352 O O . THR B 1 141 ? 14.367 6.754 7.184 1 95.56 141 THR B O 1
ATOM 2355 N N . CYS B 1 142 ? 13.234 8.633 6.676 1 97 142 CYS B N 1
ATOM 2356 C CA . CYS B 1 142 ? 11.938 7.965 6.766 1 97 142 CYS B CA 1
ATOM 2357 C C . CYS B 1 142 ? 11.438 7.57 5.383 1 97 142 CYS B C 1
ATOM 2359 O O . CYS B 1 142 ? 11.375 8.406 4.48 1 97 142 CYS B O 1
ATOM 2361 N N . GLN B 1 143 ? 11.141 6.266 5.223 1 97.81 143 GLN B N 1
ATOM 2362 C CA . GLN B 1 143 ? 10.516 5.77 4.004 1 97.81 143 GLN B CA 1
ATOM 2363 C C . GLN B 1 143 ? 9.062 5.359 4.266 1 97.81 143 GLN B C 1
ATOM 2365 O O . GLN B 1 143 ? 8.789 4.555 5.156 1 97.81 143 GLN B O 1
ATOM 2370 N N . ILE B 1 144 ? 8.18 5.941 3.479 1 98.5 144 ILE B N 1
ATOM 2371 C CA . ILE B 1 144 ? 6.762 5.621 3.582 1 98.5 144 ILE B CA 1
ATOM 2372 C C . ILE B 1 144 ? 6.234 5.164 2.225 1 98.5 144 ILE B C 1
ATOM 2374 O O . ILE B 1 144 ? 6.449 5.836 1.211 1 98.5 144 ILE B O 1
ATOM 2378 N N . ILE B 1 145 ? 5.547 4.07 2.176 1 98.62 145 ILE B N 1
ATOM 2379 C CA . ILE B 1 145 ? 4.867 3.607 0.969 1 98.62 145 ILE B CA 1
ATOM 2380 C C . ILE B 1 145 ? 3.398 4.02 1.011 1 98.62 145 ILE B C 1
ATOM 2382 O O . ILE B 1 145 ? 2.746 3.908 2.051 1 98.62 145 ILE B O 1
ATOM 2386 N N . PHE B 1 146 ? 2.928 4.469 -0.157 1 98.69 146 PHE B N 1
ATOM 2387 C CA . PHE B 1 146 ? 1.536 4.883 -0.277 1 98.69 146 PHE B CA 1
ATOM 2388 C C . PHE B 1 146 ? 0.853 4.164 -1.434 1 98.69 146 PHE B C 1
ATOM 2390 O O . PHE B 1 146 ? 1.443 3.996 -2.502 1 98.69 146 PHE B O 1
ATOM 2397 N N . ALA B 1 147 ? -0.329 3.705 -1.219 1 98.88 147 ALA B N 1
ATOM 2398 C CA . ALA B 1 147 ? -1.333 3.525 -2.264 1 98.88 147 ALA B CA 1
ATOM 2399 C C . ALA B 1 147 ? -2.441 4.566 -2.145 1 98.88 147 ALA B C 1
ATOM 2401 O O . ALA B 1 147 ? -3.217 4.551 -1.186 1 98.88 147 ALA B O 1
ATOM 2402 N N . MET B 1 148 ? -2.467 5.441 -3.074 1 98.69 148 MET B N 1
ATOM 2403 C CA . MET B 1 148 ? -3.482 6.488 -3.096 1 98.69 148 MET B CA 1
ATOM 2404 C C . MET B 1 148 ? -4.672 6.074 -3.955 1 98.69 148 MET B C 1
ATOM 2406 O O . MET B 1 148 ? -4.496 5.613 -5.082 1 98.69 148 MET B O 1
ATOM 2410 N N . ILE B 1 149 ? -5.84 6.203 -3.4 1 98.75 149 ILE B N 1
ATOM 2411 C CA . ILE B 1 149 ? -7.078 5.82 -4.066 1 98.75 149 ILE B CA 1
ATOM 2412 C C . ILE B 1 149 ? -7.949 7.055 -4.289 1 98.75 149 ILE B C 1
ATOM 2414 O O . ILE B 1 149 ? -8.234 7.801 -3.348 1 98.75 149 ILE B O 1
ATOM 2418 N N . GLY B 1 150 ? -8.359 7.219 -5.551 1 98.56 150 GLY B N 1
ATOM 2419 C CA . GLY B 1 150 ? -9.195 8.375 -5.859 1 98.56 150 GLY B CA 1
ATOM 2420 C C . GLY B 1 150 ? -10.422 8.477 -4.977 1 98.56 150 GLY B C 1
ATOM 2421 O O . GLY B 1 150 ? -11.047 7.469 -4.648 1 98.56 150 GLY B O 1
ATOM 2422 N N . ALA B 1 151 ? -10.766 9.727 -4.625 1 98.25 151 ALA B N 1
ATOM 2423 C CA . ALA B 1 151 ? -11.875 9.953 -3.705 1 98.25 151 ALA B CA 1
ATOM 2424 C C . ALA B 1 151 ? -12.789 11.078 -4.207 1 98.25 151 ALA B C 1
ATOM 2426 O O . ALA B 1 151 ? -12.344 11.953 -4.949 1 98.25 151 ALA B O 1
ATOM 2427 N N . GLU B 1 152 ? -13.984 10.977 -3.74 1 97.25 152 GLU B N 1
ATOM 2428 C CA . GLU B 1 152 ? -14.93 12.07 -3.98 1 97.25 152 GLU B CA 1
ATOM 2429 C C . GLU B 1 152 ? -14.516 13.328 -3.225 1 97.25 152 GLU B C 1
ATOM 2431 O O . GLU B 1 152 ? -13.852 13.242 -2.188 1 97.25 152 GLU B O 1
ATOM 2436 N N . THR B 1 153 ? -14.953 14.445 -3.807 1 96.62 153 THR B N 1
ATOM 2437 C CA . THR B 1 153 ? -14.789 15.68 -3.049 1 96.62 153 THR B CA 1
ATOM 2438 C C . THR B 1 153 ? -15.633 15.648 -1.778 1 96.62 153 THR B C 1
ATOM 2440 O O . THR B 1 153 ? -16.797 15.219 -1.804 1 96.62 153 THR B O 1
ATOM 2443 N N . ILE B 1 154 ? -15.047 16.094 -0.686 1 96.06 154 ILE B N 1
ATOM 2444 C CA . ILE B 1 154 ? -15.805 16.188 0.556 1 96.06 154 ILE B CA 1
ATOM 2445 C C . ILE B 1 154 ? -16.594 17.5 0.578 1 96.06 154 ILE B C 1
ATOM 2447 O O . ILE B 1 154 ? -16.031 18.578 0.397 1 96.06 154 ILE B O 1
ATOM 2451 N N . THR B 1 155 ? -17.844 17.375 0.753 1 95.5 155 THR B N 1
ATOM 2452 C CA . THR B 1 155 ? -18.734 18.531 0.875 1 95.5 155 THR B CA 1
ATOM 2453 C C . THR B 1 155 ? -19.312 18.609 2.283 1 95.5 155 THR B C 1
ATOM 2455 O O . THR B 1 155 ? -19.953 17.672 2.764 1 95.5 155 THR B O 1
ATOM 2458 N N . LEU B 1 156 ? -19.141 19.734 2.865 1 94.88 156 LEU B N 1
ATOM 2459 C CA . LEU B 1 156 ? -19.656 19.953 4.219 1 94.88 156 LEU B CA 1
ATOM 2460 C C . LEU B 1 156 ? -21.141 20.281 4.195 1 94.88 156 LEU B C 1
ATOM 2462 O O . LEU B 1 156 ? -21.719 20.453 3.123 1 94.88 156 LEU B O 1
ATOM 2466 N N . LYS B 1 157 ? -21.703 20.297 5.398 1 92.31 157 LYS B N 1
ATOM 2467 C CA . LYS B 1 157 ? -23.141 20.516 5.527 1 92.31 157 LYS B CA 1
ATOM 2468 C C . LYS B 1 157 ? -23.562 21.859 4.938 1 92.31 157 LYS B C 1
ATOM 2470 O O . LYS B 1 157 ? -24.656 21.969 4.375 1 92.31 157 LYS B O 1
ATOM 2475 N N . ASP B 1 158 ? -22.75 22.781 4.965 1 93.88 158 ASP B N 1
ATOM 2476 C CA . ASP B 1 158 ? -23.094 24.125 4.492 1 93.88 158 ASP B CA 1
ATOM 2477 C C . ASP B 1 158 ? -22.812 24.266 2.996 1 93.88 158 ASP B C 1
ATOM 2479 O O . ASP B 1 158 ? -22.953 25.344 2.434 1 93.88 158 ASP B O 1
ATOM 2483 N N . GLY B 1 159 ? -22.328 23.203 2.379 1 93.88 159 GLY B N 1
ATOM 2484 C CA . GLY B 1 159 ? -22.078 23.188 0.944 1 93.88 159 GLY B CA 1
ATOM 2485 C C . GLY B 1 159 ? -20.641 23.453 0.58 1 93.88 159 GLY B C 1
ATOM 2486 O O . GLY B 1 159 ? -20.25 23.344 -0.587 1 93.88 159 GLY B O 1
ATOM 2487 N N . THR B 1 160 ? -19.891 23.781 1.567 1 94.75 160 THR B N 1
ATOM 2488 C CA . THR B 1 160 ? -18.484 24.031 1.304 1 94.75 160 THR B CA 1
ATOM 2489 C C . THR B 1 160 ? -17.766 22.766 0.836 1 94.75 160 THR B C 1
ATOM 2491 O O . THR B 1 160 ? -17.922 21.703 1.447 1 94.75 160 THR B O 1
ATOM 2494 N N . GLU B 1 161 ? -17.016 22.859 -0.24 1 95.69 161 GLU B N 1
ATOM 2495 C CA . GLU B 1 161 ? -16.203 21.75 -0.747 1 95.69 161 GLU B CA 1
ATOM 2496 C C . GLU B 1 161 ? -14.758 21.859 -0.277 1 95.69 161 GLU B C 1
ATOM 2498 O O . GLU B 1 161 ? -14.164 22.938 -0.324 1 95.69 161 GLU B O 1
ATOM 2503 N N . LEU B 1 162 ? -14.227 20.812 0.207 1 94.94 162 LEU B N 1
ATOM 2504 C CA . LEU B 1 162 ? -12.82 20.766 0.593 1 94.94 162 LEU B CA 1
ATOM 2505 C C . LEU B 1 162 ? -11.938 20.438 -0.605 1 94.94 162 LEU B C 1
ATOM 2507 O O . LEU B 1 162 ? -11.852 19.281 -1.019 1 94.94 162 LEU B O 1
ATOM 2511 N N . GLU B 1 163 ? -11.211 21.422 -1.123 1 92.44 163 GLU B N 1
ATOM 2512 C CA . GLU B 1 163 ? -10.453 21.297 -2.365 1 92.44 163 GLU B CA 1
ATOM 2513 C C . GLU B 1 163 ? -9.031 20.812 -2.096 1 92.44 163 GLU B C 1
ATOM 2515 O O . GLU B 1 163 ? -8.516 20.969 -0.986 1 92.44 163 GLU B O 1
ATOM 2520 N N . GLU B 1 164 ? -8.484 20.219 -3.121 1 92.19 164 GLU B N 1
ATOM 2521 C CA . GLU B 1 164 ? -7.082 19.828 -3.068 1 92.19 164 GLU B CA 1
ATOM 2522 C C . GLU B 1 164 ? -6.172 21.047 -2.92 1 92.19 164 GLU B C 1
ATOM 2524 O O . GLU B 1 164 ? -6.398 22.078 -3.551 1 92.19 164 GLU B O 1
ATOM 2529 N N . THR B 1 165 ? -5.133 20.953 -1.998 1 88.19 165 THR B N 1
ATOM 2530 C CA . THR B 1 165 ? -4.199 22.047 -1.775 1 88.19 165 THR B CA 1
ATOM 2531 C C . THR B 1 165 ? -2.756 21.562 -1.936 1 88.19 165 THR B C 1
ATOM 2533 O O . THR B 1 165 ? -1.85 22.094 -1.284 1 88.19 165 THR B O 1
ATOM 2536 N N . VAL B 1 166 ? -2.48 20.609 -2.754 1 76.44 166 VAL B N 1
ATOM 2537 C CA . VAL B 1 166 ? -1.15 20.031 -2.943 1 76.44 166 VAL B CA 1
ATOM 2538 C C . VAL B 1 166 ? -0.211 21.094 -3.52 1 76.44 166 VAL B C 1
ATOM 2540 O O . VAL B 1 166 ? -0.658 22.031 -4.172 1 76.44 166 VAL B O 1
ATOM 2543 N N . PHE B 1 167 ? 1.059 20.938 -3.041 1 65.62 167 PHE B N 1
ATOM 2544 C CA . PHE B 1 167 ? 2.053 21.922 -3.451 1 65.62 167 PHE B CA 1
ATOM 2545 C C . PHE B 1 167 ? 2.34 21.812 -4.941 1 65.62 167 PHE B C 1
ATOM 2547 O O . PHE B 1 167 ? 2.244 20.734 -5.523 1 65.62 167 PHE B O 1
ATOM 2554 N N . GLN B 1 168 ? 2.32 22.938 -5.625 1 56.47 168 GLN B N 1
ATOM 2555 C CA . GLN B 1 168 ? 2.67 23.016 -7.039 1 56.47 168 GLN B CA 1
ATOM 2556 C C . GLN B 1 168 ? 4.184 23.109 -7.223 1 56.47 168 GLN B C 1
ATOM 2558 O O . GLN B 1 168 ? 4.891 23.625 -6.367 1 56.47 168 GLN B O 1
#